Protein AF-A0A9D5ZT87-F1 (afdb_monomer)

Secondary structure (DSSP, 8-state):
-HHHHHHHHHHHHHHHHHHHHHHHHHHTTTSTT---EEEEEEE-PPP--TT-S------EEEEEEEE--PPPPP---S-TTB----SS--EEEEETTEEEEES--BEEE-TTSBEEETTSPEEEEEEE-TTSPEEEEEEE-B---PPPPP-------------TTPPPPSSSS--TT-GGG-SEEEEEEEE-SS--EEEEEEEE-PPTT-SS--------SSTTT--

Structure (mmCIF, N/CA/C/O backbone):
data_AF-A0A9D5ZT87-F1
#
_entry.id   AF-A0A9D5ZT87-F1
#
loop_
_atom_site.group_PDB
_atom_site.id
_atom_site.type_symbol
_atom_site.label_atom_id
_atom_site.label_alt_id
_atom_site.label_comp_id
_atom_site.label_asym_id
_atom_site.label_entity_id
_atom_site.label_seq_id
_atom_site.pdbx_PDB_ins_code
_atom_site.Cartn_x
_atom_site.Cartn_y
_atom_site.Cartn_z
_atom_site.occupancy
_atom_site.B_iso_or_equiv
_atom_site.auth_seq_id
_atom_site.auth_comp_id
_atom_site.auth_asym_id
_atom_site.auth_atom_id
_atom_site.pdbx_PDB_model_num
ATOM 1 N N . MET A 1 1 ? -38.874 4.958 46.757 1.00 59.06 1 MET A N 1
ATOM 2 C CA . MET A 1 1 ? -37.567 4.311 47.021 1.00 59.06 1 MET A CA 1
ATOM 3 C C . MET A 1 1 ? -37.147 3.312 45.940 1.00 59.06 1 MET A C 1
ATOM 5 O O . MET A 1 1 ? -35.991 3.354 45.551 1.00 59.06 1 MET A O 1
ATOM 9 N N . PHE A 1 2 ? -38.027 2.458 45.399 1.00 64.19 2 PHE A N 1
ATOM 10 C CA . PHE A 1 2 ? -37.618 1.506 44.347 1.00 64.19 2 PHE A CA 1
ATOM 11 C C . PHE A 1 2 ? -37.173 2.183 43.032 1.00 64.19 2 PHE A C 1
ATOM 13 O O . PHE A 1 2 ? -36.102 1.863 42.529 1.00 64.19 2 PHE A O 1
ATOM 20 N N . ASN A 1 3 ? -37.897 3.195 42.530 1.00 68.81 3 ASN A N 1
ATOM 21 C CA . ASN A 1 3 ? -37.513 3.904 41.293 1.00 68.81 3 ASN A CA 1
ATOM 22 C C . ASN A 1 3 ? -36.154 4.624 41.373 1.00 68.81 3 ASN A C 1
ATOM 24 O O . ASN A 1 3 ? -35.424 4.644 40.391 1.00 68.81 3 ASN A O 1
ATOM 28 N N . THR A 1 4 ? -35.780 5.181 42.528 1.00 79.25 4 THR A N 1
ATOM 29 C CA . THR A 1 4 ? -34.499 5.893 42.694 1.00 79.25 4 THR A CA 1
ATOM 30 C C . THR A 1 4 ? -33.302 4.945 42.653 1.00 79.25 4 THR A C 1
ATOM 32 O O . THR A 1 4 ? -32.248 5.311 42.138 1.00 79.25 4 THR A O 1
ATOM 35 N N . LEU A 1 5 ? -33.470 3.710 43.141 1.00 82.44 5 LEU A N 1
ATOM 36 C CA . LEU A 1 5 ? -32.436 2.679 43.065 1.00 82.44 5 LEU A CA 1
ATOM 37 C C . LEU A 1 5 ? -32.226 2.207 41.616 1.00 82.44 5 LEU A C 1
ATOM 39 O O . LEU A 1 5 ? -31.085 2.090 41.181 1.00 82.44 5 LEU A O 1
ATOM 43 N N . PHE A 1 6 ? -33.305 2.014 40.846 1.00 81.94 6 PHE A N 1
ATOM 44 C CA . PHE A 1 6 ? -33.217 1.670 39.419 1.00 81.94 6 PHE A CA 1
ATOM 45 C C . PHE A 1 6 ? -32.535 2.767 38.595 1.00 81.94 6 PHE A C 1
ATOM 47 O O . PHE A 1 6 ? -31.634 2.470 37.810 1.00 81.94 6 PHE A O 1
ATOM 54 N N . THR A 1 7 ? -32.893 4.033 38.825 1.00 83.62 7 THR A N 1
ATOM 55 C CA . THR A 1 7 ? -32.224 5.180 38.197 1.00 83.62 7 THR A CA 1
ATOM 56 C C . THR A 1 7 ? -30.727 5.196 38.534 1.00 83.62 7 THR A C 1
ATOM 58 O O . THR A 1 7 ? -29.904 5.313 37.627 1.00 83.62 7 THR A O 1
ATOM 61 N N . GLY A 1 8 ? -30.347 4.980 39.800 1.00 85.31 8 GLY A N 1
ATOM 62 C CA . GLY A 1 8 ? -28.941 4.911 40.220 1.00 85.31 8 GLY A CA 1
ATOM 63 C C . GLY A 1 8 ? -28.155 3.751 39.591 1.00 85.31 8 GLY A C 1
ATOM 64 O O . GLY A 1 8 ? -27.052 3.958 39.087 1.00 85.31 8 GLY A O 1
ATOM 65 N N . ILE A 1 9 ? -28.735 2.545 39.552 1.00 88.94 9 ILE A N 1
ATOM 66 C CA . ILE A 1 9 ? -28.119 1.363 38.921 1.00 88.94 9 ILE A CA 1
ATOM 67 C C . ILE A 1 9 ? -27.943 1.582 37.412 1.00 88.94 9 ILE A C 1
ATOM 69 O O . ILE A 1 9 ? -26.891 1.252 36.864 1.00 88.94 9 ILE A O 1
ATOM 73 N N . SER A 1 10 ? -28.941 2.171 36.743 1.00 88.94 10 SER A N 1
ATOM 74 C CA . SER A 1 10 ? -28.859 2.482 35.310 1.00 88.94 10 SER A CA 1
ATOM 75 C C . SER A 1 10 ? -27.722 3.467 35.002 1.00 88.94 10 SER A C 1
ATOM 77 O O . SER A 1 10 ? -26.933 3.225 34.089 1.00 88.94 10 SER A O 1
ATOM 79 N N . GLY A 1 11 ? -27.555 4.503 35.834 1.00 89.75 11 GLY A N 1
ATOM 80 C CA . GLY A 1 11 ? -26.455 5.461 35.733 1.00 89.75 11 GLY A CA 1
ATOM 81 C C . GLY A 1 11 ? -25.089 4.813 35.928 1.00 89.75 11 GLY A C 1
ATOM 82 O O . GLY A 1 11 ? -24.196 5.015 35.109 1.00 89.75 11 GLY A O 1
ATOM 83 N N . MET A 1 12 ? -24.940 3.972 36.955 1.00 91.75 12 MET A N 1
ATOM 84 C CA . MET A 1 12 ? -23.686 3.261 37.216 1.00 91.75 12 MET A CA 1
ATOM 85 C C . MET A 1 12 ? -23.309 2.312 36.070 1.00 91.75 12 MET A C 1
ATOM 87 O O . MET A 1 12 ? -22.153 2.280 35.656 1.00 91.75 12 MET A O 1
ATOM 91 N N . ASN A 1 13 ? -24.275 1.571 35.517 1.00 90.94 13 ASN A N 1
ATOM 92 C CA . ASN A 1 13 ? -24.030 0.663 34.394 1.00 90.94 13 ASN A CA 1
ATOM 93 C C . ASN A 1 13 ? -23.647 1.433 33.117 1.00 90.94 13 ASN A C 1
ATOM 95 O O . ASN A 1 13 ? -22.667 1.090 32.452 1.00 90.94 13 ASN A O 1
ATOM 99 N N . ALA A 1 14 ? -24.371 2.514 32.808 1.00 91.50 14 ALA A N 1
ATOM 100 C CA . ALA A 1 14 ? -24.074 3.372 31.666 1.00 91.50 14 ALA A CA 1
ATOM 101 C C . ALA A 1 14 ? -22.683 4.016 31.786 1.00 91.50 14 ALA A C 1
ATOM 103 O O . ALA A 1 14 ? -21.892 3.946 30.844 1.00 91.50 14 ALA A O 1
ATOM 104 N N . MET A 1 15 ? -22.345 4.571 32.954 1.00 91.12 15 MET A N 1
ATOM 105 C CA . MET A 1 15 ? -21.014 5.125 33.220 1.00 91.12 15 MET A CA 1
ATOM 106 C C . MET A 1 15 ? -19.923 4.058 33.138 1.00 91.12 15 MET A C 1
ATOM 108 O O . MET A 1 15 ? -18.878 4.324 32.554 1.00 91.12 15 MET A O 1
ATOM 112 N N . GLY A 1 16 ? -20.169 2.845 33.643 1.00 93.75 16 GLY A N 1
ATOM 113 C CA . GLY A 1 16 ? -19.238 1.721 33.525 1.00 93.75 16 GLY A CA 1
ATOM 114 C C . GLY A 1 16 ? -18.895 1.406 32.068 1.00 93.75 16 GLY A C 1
ATOM 115 O O . GLY A 1 16 ? -17.721 1.356 31.712 1.00 93.75 16 GLY A O 1
ATOM 116 N N . LYS A 1 17 ? -19.908 1.306 31.196 1.00 92.81 17 LYS A N 1
ATOM 117 C CA . LYS A 1 17 ? -19.701 1.132 29.745 1.00 92.81 17 LYS A CA 1
ATOM 118 C C . LYS A 1 17 ? -18.964 2.316 29.115 1.00 92.81 17 LYS A C 1
ATOM 120 O O . LYS A 1 17 ? -18.086 2.114 28.279 1.00 92.81 17 LYS A O 1
ATOM 125 N N . GLY A 1 18 ? -19.297 3.542 29.523 1.00 93.56 18 GLY A N 1
ATOM 126 C CA . GLY A 1 18 ? -18.596 4.754 29.097 1.00 93.56 18 GLY A CA 1
ATOM 127 C C . GLY A 1 18 ? -17.104 4.709 29.426 1.00 93.56 18 GLY A C 1
ATOM 128 O O . GLY A 1 18 ? -16.271 4.951 28.554 1.00 93.56 18 GLY A O 1
ATOM 129 N N . LEU A 1 19 ? -16.767 4.332 30.660 1.00 95.19 19 LEU A N 1
ATOM 130 C CA . LEU A 1 19 ? -15.389 4.176 31.117 1.00 95.19 19 LEU A CA 1
ATOM 131 C C . LEU A 1 19 ? -14.659 3.054 30.377 1.00 95.19 19 LEU A C 1
ATOM 133 O O . LEU A 1 19 ? -13.500 3.246 30.027 1.00 95.19 19 LEU A O 1
ATOM 137 N N . SER A 1 20 ? -15.319 1.931 30.077 1.00 95.44 20 SER A N 1
ATOM 138 C CA . SER A 1 20 ? -14.721 0.868 29.256 1.00 95.44 20 SER A CA 1
ATOM 139 C C . SER A 1 20 ? -14.328 1.377 27.870 1.00 95.44 20 SER A C 1
ATOM 141 O O . SER A 1 20 ? -13.205 1.150 27.440 1.00 95.44 20 SER A O 1
ATOM 143 N N . VAL A 1 21 ? -15.197 2.144 27.202 1.00 94.75 21 VAL A N 1
ATOM 144 C CA . VAL A 1 21 ? -14.8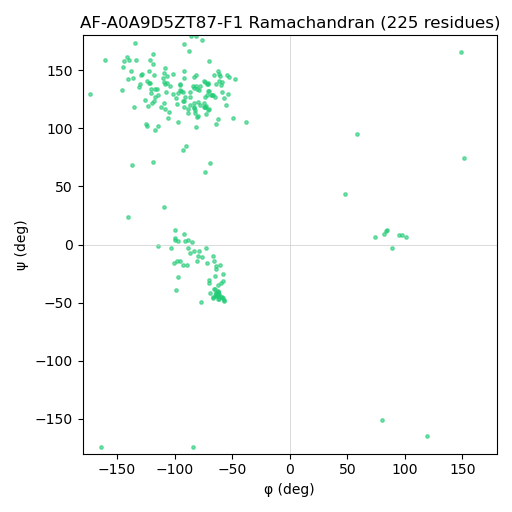87 2.709 25.876 1.00 94.75 21 VAL A CA 1
ATOM 145 C C . VAL A 1 21 ? -13.747 3.728 25.936 1.00 94.75 21 VAL A C 1
ATOM 147 O O . VAL A 1 21 ? -12.895 3.760 25.047 1.00 94.75 21 VAL A O 1
ATOM 150 N N . VAL A 1 22 ? -13.695 4.554 26.983 1.00 94.75 22 VAL A N 1
ATOM 151 C CA . VAL A 1 22 ? -12.563 5.468 27.207 1.00 94.75 22 VAL A CA 1
ATOM 152 C C . VAL A 1 22 ? -11.275 4.681 27.461 1.00 94.75 22 VAL A C 1
ATOM 154 O O . VAL A 1 22 ? -10.248 5.005 26.868 1.00 94.75 22 VAL A O 1
ATOM 157 N N . GLY A 1 23 ? -11.334 3.626 28.275 1.00 96.69 23 GLY A N 1
ATOM 158 C CA . GLY A 1 23 ? -10.214 2.723 28.535 1.00 96.69 23 GLY A CA 1
ATOM 159 C C . GLY A 1 23 ? -9.687 2.071 27.258 1.00 96.69 23 GLY A C 1
ATOM 160 O O . GLY A 1 23 ? -8.485 2.114 27.009 1.00 96.69 23 GLY A O 1
ATOM 161 N N . ASP A 1 24 ? -10.578 1.570 26.401 1.00 96.56 24 ASP A N 1
ATOM 162 C CA . ASP A 1 24 ? -10.217 0.991 25.105 1.00 96.56 24 ASP A CA 1
ATOM 163 C C . ASP A 1 24 ? -9.556 2.022 24.181 1.00 96.56 24 ASP A C 1
ATOM 165 O O . ASP A 1 24 ? -8.571 1.713 23.508 1.00 96.56 24 ASP A O 1
ATOM 169 N N . ASN A 1 25 ? -10.056 3.261 24.153 1.00 95.31 25 ASN A N 1
ATOM 170 C CA . ASN A 1 25 ? -9.448 4.329 23.361 1.00 95.31 25 ASN A CA 1
ATOM 171 C C . ASN A 1 25 ? -8.036 4.678 23.853 1.00 95.31 25 ASN A C 1
ATOM 173 O O . ASN A 1 25 ? -7.142 4.867 23.032 1.00 95.31 25 ASN A O 1
ATOM 177 N N . ILE A 1 26 ? -7.832 4.749 25.173 1.00 95.19 26 ILE A N 1
ATOM 178 C CA . ILE A 1 26 ? -6.520 5.025 25.774 1.00 95.19 26 ILE A CA 1
ATOM 179 C C . ILE A 1 26 ? -5.560 3.867 25.489 1.00 95.19 26 ILE A C 1
ATOM 181 O O . ILE A 1 26 ? -4.442 4.095 25.038 1.00 95.19 26 ILE A O 1
ATOM 185 N N . ALA A 1 27 ? -6.002 2.623 25.676 1.00 96.94 27 ALA A N 1
ATOM 186 C CA . ALA A 1 27 ? -5.176 1.444 25.423 1.00 96.94 27 ALA A CA 1
ATOM 187 C C . ALA A 1 27 ? -4.708 1.359 23.960 1.00 96.94 27 ALA A C 1
ATOM 189 O O . ALA A 1 27 ? -3.596 0.913 23.686 1.00 96.94 27 ALA A O 1
ATOM 190 N N . ASN A 1 28 ? -5.534 1.824 23.017 1.00 93.88 28 ASN A N 1
ATOM 191 C CA . ASN A 1 28 ? -5.236 1.787 21.587 1.00 93.88 28 ASN A CA 1
ATOM 192 C C . ASN A 1 28 ? -4.718 3.121 21.023 1.00 93.88 28 ASN A C 1
ATOM 194 O O . ASN A 1 28 ? -4.617 3.253 19.803 1.00 93.88 28 ASN A O 1
ATOM 198 N N . MET A 1 29 ? -4.343 4.090 21.868 1.00 92.12 29 MET A N 1
ATOM 199 C CA . MET A 1 29 ? -3.908 5.424 21.421 1.00 92.12 29 MET A CA 1
ATOM 200 C C . MET A 1 29 ? -2.706 5.396 20.462 1.00 92.12 29 MET A C 1
ATOM 202 O O . MET A 1 29 ? -2.617 6.231 19.570 1.00 92.12 29 MET A O 1
ATOM 206 N N . ASN A 1 30 ? -1.822 4.404 20.613 1.00 90.62 30 ASN A N 1
ATOM 207 C CA . ASN A 1 30 ? -0.627 4.222 19.781 1.00 90.62 30 ASN A CA 1
ATOM 208 C C . ASN A 1 30 ? -0.809 3.158 18.684 1.00 90.62 30 ASN A C 1
ATOM 210 O O . ASN A 1 30 ? 0.149 2.797 18.003 1.00 90.62 30 ASN A O 1
ATOM 214 N N . THR A 1 31 ? -2.016 2.608 18.518 1.00 91.50 31 THR A N 1
ATOM 215 C CA . THR A 1 31 ? -2.276 1.606 17.479 1.00 91.50 31 THR A CA 1
ATOM 216 C C . THR A 1 31 ? -2.544 2.298 16.146 1.00 91.50 31 THR A C 1
ATOM 218 O O . THR A 1 31 ? -3.520 3.033 15.992 1.00 91.50 31 THR A O 1
ATOM 221 N N . VAL A 1 32 ? -1.691 2.035 15.154 1.00 91.94 32 VAL A N 1
ATOM 222 C CA . VAL A 1 32 ? -1.801 2.632 13.816 1.00 91.94 32 VAL A CA 1
ATOM 223 C C . VAL A 1 32 ? -3.145 2.281 13.176 1.00 91.94 32 VAL A C 1
ATOM 225 O O . VAL A 1 32 ? -3.563 1.124 13.147 1.00 91.94 32 VAL A O 1
ATOM 228 N N . GLY A 1 33 ? -3.831 3.292 12.641 1.00 91.00 33 GLY A N 1
ATOM 229 C CA . GLY A 1 33 ? -5.124 3.120 11.978 1.00 91.00 33 GLY A CA 1
ATOM 230 C C . GLY A 1 33 ? -6.305 2.867 12.924 1.00 91.00 33 GLY A C 1
ATOM 231 O O . GLY A 1 33 ? -7.407 2.607 12.436 1.00 91.00 33 GLY A O 1
ATOM 232 N N . PHE A 1 34 ? -6.116 2.956 14.247 1.00 94.06 34 PHE A N 1
ATOM 233 C CA . PHE A 1 34 ? -7.215 2.876 15.206 1.00 94.06 34 PHE A CA 1
ATOM 234 C C . PHE A 1 34 ? -8.182 4.056 15.039 1.00 94.06 34 PHE A C 1
ATOM 236 O O . PHE A 1 34 ? -7.781 5.206 14.859 1.00 94.06 34 PHE A O 1
ATOM 243 N N . LYS A 1 35 ? -9.483 3.762 15.110 1.00 94.25 35 LYS A N 1
ATOM 244 C CA . LYS A 1 35 ? -10.556 4.760 15.137 1.00 94.25 35 LYS A CA 1
ATOM 245 C C . LYS A 1 35 ? -11.204 4.735 16.516 1.00 94.25 35 LYS A C 1
ATOM 247 O O . LYS A 1 35 ? -11.732 3.696 16.934 1.00 94.25 35 LYS A O 1
ATOM 252 N N . SER A 1 36 ? -11.129 5.869 17.214 1.00 94.06 36 SER A N 1
ATOM 253 C CA . SER A 1 36 ? -11.681 6.018 18.560 1.00 94.06 36 SER A CA 1
ATOM 254 C C . SER A 1 36 ? -13.191 5.828 18.542 1.00 94.06 36 SER A C 1
ATOM 256 O O . SER A 1 36 ? -13.853 6.102 17.543 1.00 94.06 36 SER A O 1
ATOM 258 N N . SER A 1 37 ? -13.745 5.316 19.634 1.00 95.38 37 SER A N 1
ATOM 259 C CA . SER A 1 37 ? -15.194 5.138 19.770 1.00 95.38 37 SER A CA 1
ATOM 260 C C . SER A 1 37 ? -15.752 6.171 20.737 1.00 95.38 37 SER A C 1
ATOM 262 O O . SER A 1 37 ? -15.093 6.528 21.714 1.00 95.38 37 SER A O 1
ATOM 264 N N . LYS A 1 38 ? -16.969 6.644 20.486 1.00 93.31 38 LYS A N 1
ATOM 265 C CA . LYS A 1 38 ? -17.686 7.557 21.373 1.00 93.31 38 LYS A CA 1
ATOM 266 C C . LYS A 1 38 ? -19.006 6.926 21.791 1.00 93.31 38 LYS A C 1
ATOM 268 O O . LYS A 1 38 ? -19.683 6.300 20.981 1.00 93.31 38 LYS A O 1
ATOM 273 N N . VAL A 1 39 ? -19.345 7.087 23.066 1.00 93.75 39 VAL A N 1
ATOM 274 C CA . VAL A 1 39 ? -20.600 6.593 23.638 1.00 93.75 39 VAL A CA 1
ATOM 275 C C . VAL A 1 39 ? -21.633 7.707 23.598 1.00 93.75 39 VAL A C 1
ATOM 277 O O . VAL A 1 39 ? -21.344 8.836 23.997 1.00 93.75 39 VAL A O 1
ATOM 280 N N . SER A 1 40 ? -22.827 7.383 23.117 1.00 92.31 40 SER A N 1
ATOM 281 C CA . SER A 1 40 ? -24.007 8.231 23.229 1.00 92.31 40 SER A CA 1
ATOM 282 C C . SER A 1 40 ? -24.920 7.681 24.316 1.00 92.31 40 SER A C 1
ATOM 284 O O . SER A 1 40 ? -25.147 6.472 24.397 1.00 92.31 40 SER A O 1
ATOM 286 N N . PHE A 1 41 ? -25.447 8.567 25.151 1.00 90.69 41 PHE A N 1
ATOM 287 C CA . PHE A 1 41 ? -26.384 8.223 26.212 1.00 90.69 41 PHE A CA 1
ATOM 288 C C . PHE A 1 41 ? -27.760 8.775 25.862 1.00 90.69 41 PHE A C 1
ATOM 290 O O . PHE A 1 41 ? -2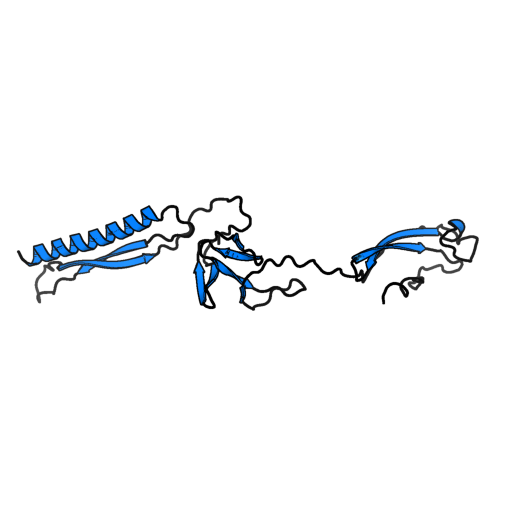7.871 9.870 25.315 1.00 90.69 41 PHE A O 1
ATOM 297 N N . THR A 1 42 ? -28.803 8.025 26.192 1.00 89.00 42 THR A N 1
ATOM 298 C CA . THR A 1 42 ? -30.191 8.470 26.061 1.00 89.00 42 THR A CA 1
ATOM 299 C C . THR A 1 42 ? -30.914 8.254 27.381 1.00 89.00 42 THR A C 1
ATOM 301 O O . THR A 1 42 ? -30.584 7.331 28.138 1.00 89.00 42 THR A O 1
ATOM 304 N N . ASP A 1 43 ? -31.860 9.135 27.687 1.00 87.38 43 ASP A N 1
ATOM 305 C CA . ASP A 1 43 ? -32.727 8.937 28.836 1.00 87.38 43 ASP A CA 1
ATOM 306 C C . ASP A 1 43 ? -33.693 7.771 28.589 1.00 87.38 43 ASP A C 1
ATOM 308 O O . ASP A 1 43 ? -33.947 7.330 27.467 1.00 87.38 43 ASP A O 1
ATOM 312 N N . ILE A 1 44 ? -34.197 7.214 29.681 1.00 79.75 44 ILE A N 1
ATOM 313 C CA . ILE A 1 44 ? -35.330 6.305 29.627 1.00 79.75 44 ILE A CA 1
ATOM 314 C C . ILE A 1 44 ? -36.555 7.158 29.945 1.00 79.75 44 ILE A C 1
ATOM 316 O O . ILE A 1 44 ? -36.766 7.536 31.106 1.00 79.75 44 ILE A O 1
ATOM 320 N N . LEU A 1 45 ? -37.348 7.474 28.917 1.00 68.31 45 LEU A N 1
ATOM 321 C CA . LEU A 1 45 ? -38.576 8.251 29.071 1.00 68.31 45 LEU A CA 1
ATOM 322 C C . LEU A 1 45 ? -39.494 7.615 30.126 1.00 68.31 45 LEU A C 1
ATOM 324 O O . LEU A 1 45 ? -39.780 6.413 30.121 1.00 68.31 45 LEU A O 1
ATOM 328 N N . GLY A 1 46 ? -39.950 8.446 31.063 1.00 60.41 46 GLY A N 1
ATOM 329 C CA . GLY A 1 46 ? -40.942 8.062 32.060 1.00 60.41 46 GLY A CA 1
ATOM 330 C C . GLY A 1 46 ? -42.328 7.941 31.430 1.00 60.41 46 GLY A C 1
ATOM 331 O O . GLY A 1 46 ? -42.709 8.771 30.607 1.00 60.41 46 GLY A O 1
ATOM 332 N N . SER A 1 47 ? -43.105 6.924 31.821 1.00 53.09 47 SER A N 1
ATOM 333 C CA . SER A 1 47 ? -44.512 6.809 31.419 1.00 53.09 47 SER A CA 1
ATOM 334 C C . SER A 1 47 ? -45.261 8.084 31.802 1.00 53.09 47 SER A C 1
ATOM 336 O O . SER A 1 47 ? -45.317 8.424 32.986 1.00 53.09 47 SER A O 1
ATOM 338 N N . THR A 1 48 ? -45.838 8.770 30.820 1.00 52.12 48 THR A N 1
ATOM 339 C CA . THR A 1 48 ? -46.702 9.927 31.042 1.00 52.12 48 THR A CA 1
ATOM 340 C C . THR A 1 48 ? -47.917 9.457 31.835 1.00 52.12 48 THR A C 1
ATOM 342 O O . THR A 1 48 ? -48.757 8.725 31.313 1.00 52.12 48 THR A O 1
ATOM 345 N N . ILE A 1 49 ? -48.006 9.829 33.113 1.00 51.91 49 ILE A N 1
ATOM 346 C CA . ILE A 1 49 ? -49.273 9.720 33.833 1.00 51.91 49 ILE A CA 1
ATOM 347 C C . ILE A 1 49 ? -50.165 10.803 33.231 1.00 51.91 49 ILE A C 1
ATOM 349 O O . ILE A 1 49 ? -49.835 11.986 33.263 1.00 51.91 49 ILE A O 1
ATOM 353 N N . GLN A 1 50 ? -51.237 10.353 32.594 1.00 46.38 50 GLN A N 1
ATOM 354 C CA . GLN A 1 50 ? -52.274 11.141 31.942 1.00 46.38 50 GLN A CA 1
ATOM 355 C C . GLN A 1 50 ? -52.597 12.420 32.749 1.00 46.38 50 GLN A C 1
ATOM 357 O O . GLN A 1 50 ? -53.225 12.348 33.800 1.00 46.38 50 GLN A O 1
ATOM 362 N N . GLY A 1 51 ? -52.141 13.584 32.264 1.00 52.69 51 GLY A N 1
ATOM 363 C CA . GLY A 1 51 ? -52.577 14.907 32.737 1.00 52.69 51 GLY A CA 1
ATOM 364 C C . GLY A 1 51 ? -51.757 15.628 33.822 1.00 52.69 51 GLY A C 1
ATOM 365 O O . GLY A 1 51 ? -52.229 16.659 34.288 1.00 52.69 51 GLY A O 1
ATOM 366 N N . GLY A 1 52 ? -50.568 15.162 34.227 1.00 50.41 52 GLY A N 1
ATOM 367 C CA . GLY A 1 52 ? -49.738 15.856 35.233 1.00 50.41 52 GLY A CA 1
ATOM 368 C C . GLY A 1 52 ? -48.412 16.401 34.690 1.00 50.41 52 GLY A C 1
ATOM 369 O O . GLY A 1 52 ? -47.633 15.648 34.104 1.00 50.41 52 GLY A O 1
ATOM 370 N N . GLU A 1 53 ? -48.119 17.685 34.920 1.00 56.28 53 GLU A N 1
ATOM 371 C CA . GLU A 1 53 ? -46.778 18.260 34.732 1.00 56.28 53 GLU A CA 1
ATOM 372 C C . GLU A 1 53 ? -45.796 17.604 35.717 1.00 56.28 53 GLU A C 1
ATOM 374 O O . GLU A 1 53 ? -45.820 17.866 36.918 1.00 56.28 53 GLU A O 1
ATOM 379 N N . GLY A 1 54 ? -44.956 16.696 35.214 1.00 55.19 54 GLY A N 1
ATOM 380 C CA . GLY A 1 54 ? -43.949 16.004 36.020 1.00 55.19 54 GLY A CA 1
ATOM 381 C C . GLY A 1 54 ? -43.605 14.617 35.487 1.00 55.19 54 GLY A C 1
ATOM 382 O O . GLY A 1 54 ? -43.995 13.605 36.068 1.00 55.19 54 GLY A O 1
ATOM 383 N N . GLN A 1 55 ? -42.847 14.544 34.388 1.00 59.44 55 GLN A N 1
ATOM 384 C CA . GLN A 1 55 ? -42.228 13.283 33.974 1.00 59.44 55 GLN A CA 1
ATOM 385 C C . GLN A 1 55 ? -41.064 12.950 34.918 1.00 59.44 55 GLN A C 1
ATOM 387 O O . GLN A 1 55 ? -40.033 13.620 34.922 1.00 59.44 55 GLN A O 1
ATOM 392 N N . ILE A 1 56 ? -41.209 11.885 35.708 1.00 61.00 56 ILE A N 1
ATOM 393 C CA . ILE A 1 56 ? -40.092 11.306 36.462 1.00 61.00 56 ILE A CA 1
ATOM 394 C C . ILE A 1 56 ? -39.287 10.428 35.494 1.00 61.00 56 ILE A C 1
ATOM 396 O O . ILE A 1 56 ? -39.765 9.374 35.068 1.00 61.00 56 ILE A O 1
ATOM 400 N N . GLY A 1 57 ? -38.073 10.864 35.142 1.00 67.25 57 GLY A N 1
ATOM 401 C CA . GLY A 1 57 ? -37.148 10.099 34.300 1.00 67.25 57 GLY A CA 1
ATOM 402 C C . GLY A 1 57 ? -36.793 8.743 34.920 1.00 67.25 57 GLY A C 1
ATOM 403 O O . GLY A 1 57 ? -36.550 8.640 36.125 1.00 67.25 57 GLY A O 1
ATOM 404 N N . ARG A 1 58 ? -36.770 7.683 34.101 1.00 75.75 58 ARG A N 1
ATOM 405 C CA . ARG A 1 58 ? -36.564 6.291 34.553 1.00 75.75 58 ARG A CA 1
ATOM 406 C C . ARG A 1 58 ? -35.101 5.840 34.551 1.00 75.75 58 ARG A C 1
ATOM 408 O O . ARG A 1 58 ? -34.833 4.659 34.761 1.00 75.75 58 ARG A O 1
ATOM 415 N N . GLY A 1 59 ? -34.166 6.763 34.341 1.00 82.38 59 GLY A N 1
ATOM 416 C CA . GLY A 1 59 ? -32.740 6.466 34.272 1.00 82.38 59 GLY A CA 1
ATOM 417 C C . GLY A 1 59 ? -32.118 6.827 32.935 1.00 82.38 59 GLY A C 1
ATOM 418 O O . GLY A 1 59 ? -32.695 7.575 32.148 1.00 82.38 59 GLY A O 1
ATOM 419 N N . VAL A 1 60 ? -30.922 6.295 32.708 1.00 88.38 60 VAL A N 1
ATOM 420 C CA . VAL A 1 60 ? -30.117 6.509 31.503 1.00 88.38 60 VAL A CA 1
ATOM 421 C C . VAL A 1 60 ? -29.668 5.163 30.952 1.00 88.38 60 VAL A C 1
ATOM 423 O O . VAL A 1 60 ? -29.396 4.227 31.703 1.00 88.38 60 VAL A O 1
ATOM 426 N N . GLN A 1 61 ? -29.566 5.065 29.635 1.00 88.56 61 GLN A N 1
ATOM 427 C CA . GLN A 1 61 ? -29.001 3.909 28.955 1.00 88.56 61 GLN A CA 1
ATOM 428 C C . GLN A 1 61 ? -28.018 4.348 27.871 1.00 88.56 61 GLN A C 1
ATOM 430 O O . GLN A 1 61 ? -28.046 5.483 27.393 1.00 88.56 61 GLN A O 1
ATOM 435 N N . VAL A 1 62 ? -27.127 3.438 27.481 1.00 89.75 62 VAL A N 1
ATOM 436 C CA . VAL A 1 62 ? -26.267 3.643 26.311 1.00 89.75 62 VAL A CA 1
ATOM 437 C C . VAL A 1 62 ? -27.135 3.507 25.067 1.00 89.75 62 VAL A C 1
ATOM 439 O O . VAL A 1 62 ? -27.722 2.450 24.851 1.00 89.75 62 VAL A O 1
ATOM 442 N N . ALA A 1 63 ? -27.215 4.577 24.283 1.00 90.00 63 ALA A N 1
ATOM 443 C CA . ALA A 1 63 ? -27.951 4.606 23.029 1.00 90.00 63 ALA A CA 1
ATOM 444 C C . ALA A 1 63 ? -27.165 3.899 21.923 1.00 90.00 63 ALA A C 1
ATOM 446 O O . ALA A 1 63 ? -27.700 3.037 21.237 1.00 90.00 63 ALA A O 1
ATOM 447 N N . ASP A 1 64 ? -25.888 4.262 21.777 1.00 92.00 64 ASP A N 1
ATOM 448 C CA . ASP A 1 64 ? -25.009 3.710 20.751 1.00 92.00 64 ASP A CA 1
ATOM 449 C C . ASP A 1 64 ? -23.529 3.925 21.109 1.00 92.00 64 ASP A C 1
ATOM 451 O O . ASP A 1 64 ? -23.181 4.812 21.898 1.00 92.00 64 ASP A O 1
ATOM 455 N N . ILE A 1 65 ? -22.657 3.118 20.508 1.00 92.44 65 ILE A N 1
ATOM 456 C CA . ILE A 1 65 ? -21.204 3.273 20.537 1.00 92.44 65 ILE A CA 1
ATOM 457 C C . ILE A 1 65 ? -20.727 3.337 19.089 1.00 92.44 65 ILE A C 1
ATOM 459 O O . ILE A 1 65 ? -20.588 2.314 18.421 1.00 92.44 65 ILE A O 1
ATOM 463 N N . TYR A 1 66 ? -20.424 4.540 18.613 1.00 93.56 66 TYR A N 1
ATOM 464 C CA . TYR A 1 66 ? -20.040 4.760 17.222 1.00 93.56 66 TYR A CA 1
ATOM 465 C C . TYR A 1 66 ? -18.551 5.077 17.089 1.00 93.56 66 TYR A C 1
ATOM 467 O O . TYR A 1 66 ? -17.912 5.612 18.000 1.00 93.56 66 TYR A O 1
ATOM 475 N N . LYS A 1 67 ? -17.980 4.733 15.932 1.00 93.31 67 LYS A N 1
ATOM 476 C CA . LYS A 1 67 ? -16.581 5.013 15.593 1.00 93.31 67 LYS A CA 1
ATOM 477 C C . LYS A 1 67 ? -16.431 6.430 15.047 1.00 93.31 67 LYS A C 1
ATOM 479 O O . LYS A 1 67 ? -17.208 6.870 14.205 1.00 93.31 67 LYS A O 1
ATOM 484 N N . ASN A 1 68 ? -15.403 7.133 15.502 1.00 92.44 68 ASN A N 1
ATOM 485 C CA . ASN A 1 68 ? -14.984 8.412 14.959 1.00 92.44 68 ASN A CA 1
ATOM 486 C C . ASN A 1 68 ? -13.983 8.178 13.821 1.00 92.44 68 ASN A C 1
ATOM 488 O O . ASN A 1 68 ? -12.865 7.722 14.057 1.00 92.44 68 ASN A O 1
ATOM 492 N N . TYR A 1 69 ? -14.386 8.508 12.593 1.00 92.00 69 TYR A N 1
ATOM 493 C CA . TYR A 1 69 ? -13.565 8.336 11.393 1.00 92.00 69 TYR A CA 1
ATOM 494 C C . TYR A 1 69 ? -12.659 9.524 11.068 1.00 92.00 69 TYR A C 1
ATOM 496 O O . TYR A 1 69 ? -11.930 9.438 10.079 1.00 92.00 69 TYR A O 1
ATOM 504 N N . ALA A 1 70 ? -12.619 10.562 11.913 1.00 92.50 70 ALA A N 1
ATOM 505 C CA . ALA A 1 70 ? -11.750 11.720 11.728 1.00 92.50 70 ALA A CA 1
ATOM 506 C C . ALA A 1 70 ? -10.302 11.320 11.390 1.00 92.50 70 ALA A C 1
ATOM 508 O O . ALA A 1 70 ? -9.771 10.308 11.874 1.00 92.50 70 ALA A O 1
ATOM 509 N N . GLN A 1 71 ? -9.684 12.098 10.504 1.00 92.75 71 GLN A N 1
ATOM 510 C CA . GLN A 1 71 ? -8.310 11.885 10.074 1.00 92.75 71 GLN A CA 1
ATOM 511 C C . GLN A 1 71 ? -7.355 12.226 11.225 1.00 92.75 71 GLN A C 1
ATOM 513 O O . GLN A 1 71 ? -7.505 13.254 11.881 1.00 92.75 71 GLN A O 1
ATOM 518 N N . GLY A 1 72 ? -6.407 11.327 11.491 1.00 91.06 72 GLY A N 1
ATOM 519 C CA . GLY A 1 72 ? -5.326 11.564 12.447 1.00 91.06 72 GLY A CA 1
ATOM 520 C C . GLY A 1 72 ? -4.097 12.146 11.756 1.00 91.06 72 GLY A C 1
ATOM 521 O O . GLY A 1 72 ? -4.037 12.193 10.525 1.00 91.06 72 GLY A O 1
ATOM 522 N N . THR A 1 73 ? -3.111 12.546 12.553 1.00 91.56 73 THR A N 1
ATOM 523 C CA . THR A 1 73 ? -1.803 12.994 12.064 1.00 91.56 73 THR A CA 1
ATOM 524 C C . THR A 1 73 ? -1.044 11.842 11.404 1.00 91.56 73 THR A C 1
ATOM 526 O O . THR A 1 73 ? -1.165 10.687 11.819 1.00 91.56 73 THR A O 1
ATOM 529 N N . PHE A 1 74 ? -0.267 12.163 10.372 1.00 92.50 74 PHE A N 1
ATOM 530 C CA . PHE A 1 74 ? 0.655 11.230 9.736 1.00 92.50 74 PHE A CA 1
ATOM 531 C C . PHE A 1 74 ? 2.051 11.388 10.330 1.00 92.50 74 PHE A C 1
ATOM 533 O O . PHE A 1 74 ? 2.521 12.507 10.512 1.00 92.50 74 PHE A O 1
ATOM 540 N N . GLU A 1 75 ? 2.713 10.263 10.572 1.00 91.88 75 GLU A N 1
ATOM 541 C CA . GLU A 1 75 ? 4.108 10.205 10.998 1.00 91.88 75 GLU A CA 1
ATOM 542 C C . GLU A 1 75 ? 4.921 9.528 9.897 1.00 91.88 75 GLU A C 1
ATOM 544 O O . GLU A 1 75 ? 4.509 8.498 9.353 1.00 91.88 75 GLU A O 1
ATOM 549 N N . SER A 1 76 ? 6.069 10.106 9.557 1.00 92.12 76 SER A N 1
ATOM 550 C CA . SER A 1 76 ? 6.974 9.522 8.568 1.00 92.12 76 SER A CA 1
ATOM 551 C C . SER A 1 76 ? 7.646 8.272 9.130 1.00 92.12 76 SER A C 1
ATOM 553 O O . SER A 1 76 ? 8.107 8.270 10.272 1.00 92.12 76 SER A O 1
ATOM 555 N N . SER A 1 77 ? 7.769 7.227 8.313 1.00 92.81 77 SER A N 1
ATOM 556 C CA . SER A 1 77 ? 8.541 6.031 8.655 1.00 92.81 77 SER A CA 1
ATOM 557 C C . SER A 1 77 ? 9.692 5.811 7.670 1.00 92.81 77 SER A C 1
ATOM 559 O O . SER A 1 77 ? 9.747 6.411 6.597 1.00 92.81 77 SER A O 1
ATOM 561 N N . SER A 1 78 ? 10.650 4.968 8.056 1.00 93.12 78 SER A N 1
ATOM 562 C CA . SER A 1 78 ? 11.785 4.577 7.214 1.00 93.12 78 SER A CA 1
ATOM 563 C C . SER A 1 78 ? 11.489 3.388 6.293 1.00 93.12 78 SER A C 1
ATOM 565 O O . SER A 1 78 ? 12.331 3.042 5.465 1.00 93.12 78 SER A O 1
ATOM 567 N N . ASN A 1 79 ? 10.328 2.740 6.431 1.00 91.19 79 ASN A N 1
ATOM 568 C CA . ASN A 1 79 ? 9.961 1.575 5.633 1.00 91.19 79 ASN A CA 1
ATOM 569 C C . ASN A 1 79 ? 9.184 2.007 4.385 1.00 91.19 79 ASN A C 1
ATOM 571 O O . ASN A 1 79 ? 8.118 2.607 4.477 1.00 91.19 79 ASN A O 1
ATOM 575 N N . TYR A 1 80 ? 9.676 1.625 3.208 1.00 89.44 80 TYR A N 1
ATOM 576 C CA . TYR A 1 80 ? 9.058 1.964 1.920 1.00 89.44 80 TYR A CA 1
ATOM 577 C C . TYR A 1 80 ? 7.661 1.359 1.715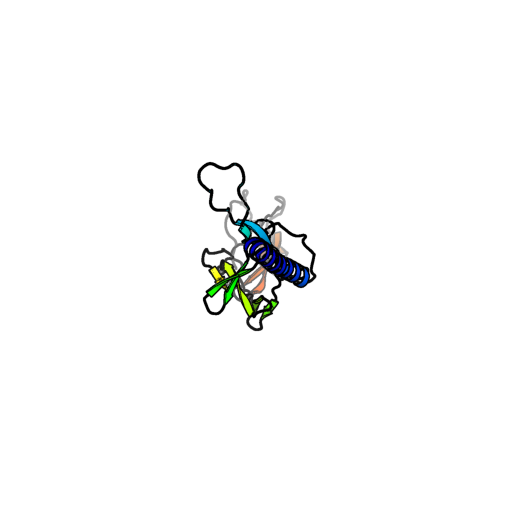 1.00 89.44 80 TYR A C 1
ATOM 579 O O . TYR A 1 80 ? 6.924 1.802 0.838 1.00 89.44 80 TYR A O 1
ATOM 587 N N . LEU A 1 81 ? 7.310 0.325 2.486 1.00 92.81 81 LEU A N 1
ATOM 588 C CA . LEU A 1 81 ? 6.009 -0.346 2.422 1.00 92.81 81 LEU A CA 1
ATOM 589 C C . LEU A 1 81 ? 5.022 0.153 3.483 1.00 92.81 81 LEU A C 1
ATOM 591 O O . LEU A 1 81 ? 3.909 -0.369 3.559 1.00 92.81 81 LEU A O 1
ATOM 595 N N . ASP A 1 82 ? 5.400 1.148 4.286 1.00 94.19 82 ASP A N 1
ATOM 596 C CA . ASP A 1 82 ? 4.456 1.804 5.181 1.00 94.19 82 ASP A CA 1
ATOM 597 C C . ASP A 1 82 ? 3.670 2.854 4.398 1.00 94.19 82 ASP A C 1
ATOM 599 O O . ASP A 1 82 ? 4.211 3.834 3.887 1.00 94.19 82 ASP A O 1
ATOM 603 N N . LEU A 1 83 ? 2.366 2.626 4.295 1.00 92.69 83 LEU A N 1
ATOM 604 C CA . LEU A 1 83 ? 1.457 3.452 3.518 1.00 92.69 83 LEU A CA 1
ATOM 605 C C . LEU A 1 83 ? 0.403 4.075 4.426 1.00 92.69 83 LEU A C 1
ATOM 607 O O . LEU A 1 83 ? -0.098 3.459 5.368 1.00 92.69 83 LEU A O 1
ATOM 611 N N . ALA A 1 84 ? -0.012 5.287 4.089 1.00 94.44 84 ALA A N 1
ATOM 612 C CA . ALA A 1 84 ? -1.146 5.937 4.718 1.00 94.44 84 ALA A CA 1
ATOM 613 C C . ALA A 1 84 ? -2.074 6.491 3.637 1.00 94.44 84 ALA A C 1
ATOM 615 O O . ALA A 1 84 ? -1.620 7.070 2.657 1.00 94.44 84 ALA A O 1
ATOM 616 N N . VAL A 1 85 ? -3.382 6.288 3.801 1.00 93.69 85 VAL A N 1
ATOM 617 C CA . VAL A 1 85 ? -4.378 6.956 2.949 1.00 93.69 85 VAL A CA 1
ATOM 618 C C . VAL A 1 85 ? -4.626 8.351 3.520 1.00 93.69 85 VAL A C 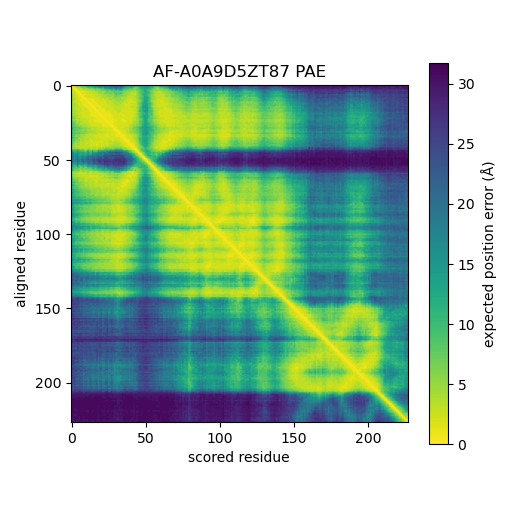1
ATOM 620 O O . VAL A 1 85 ? -4.800 8.488 4.736 1.00 93.69 85 VAL A O 1
ATOM 623 N N . ASP A 1 86 ? -4.657 9.364 2.664 1.00 94.25 86 ASP A N 1
ATOM 624 C CA . ASP A 1 86 ? -5.158 10.693 3.005 1.00 94.25 86 ASP A CA 1
ATOM 625 C C . ASP A 1 86 ? -6.614 10.821 2.548 1.00 94.25 86 ASP A C 1
ATOM 627 O O . ASP A 1 86 ? -6.958 10.436 1.432 1.00 94.25 86 ASP A O 1
ATOM 631 N N . GLY A 1 87 ? -7.481 11.285 3.445 1.00 92.94 87 GLY A N 1
ATOM 632 C CA . GLY A 1 87 ? -8.926 11.331 3.233 1.00 92.94 87 GLY A CA 1
ATOM 633 C C . GLY A 1 87 ? -9.663 10.004 3.461 1.00 92.94 87 GLY A C 1
ATOM 634 O O . GLY A 1 87 ? -9.299 9.169 4.301 1.00 92.94 87 GLY A O 1
ATOM 635 N N . GLU A 1 88 ? -10.775 9.838 2.750 1.00 92.75 88 GLU A N 1
ATOM 636 C CA . GLU A 1 88 ? -11.667 8.689 2.892 1.00 92.75 88 GLU A CA 1
ATOM 637 C C . GLU A 1 88 ? -11.143 7.475 2.120 1.00 92.75 88 GLU A C 1
ATOM 639 O O . GLU A 1 88 ? -10.741 7.573 0.964 1.00 92.75 88 GLU A O 1
ATOM 644 N N . GLY A 1 89 ? -11.159 6.303 2.758 1.00 93.38 89 GLY A N 1
ATOM 645 C CA . GLY A 1 89 ? -10.741 5.058 2.120 1.00 93.38 89 GLY A CA 1
ATOM 646 C C . GLY A 1 89 ? -10.130 4.050 3.085 1.00 93.38 89 GLY A C 1
ATOM 647 O O . GLY A 1 89 ? -9.771 4.370 4.222 1.00 93.38 89 GLY A O 1
ATOM 648 N N . PHE A 1 90 ? -10.012 2.814 2.605 1.00 94.69 90 PHE A N 1
ATOM 649 C CA . PHE A 1 90 ? -9.404 1.693 3.315 1.00 94.69 90 PHE A CA 1
ATOM 650 C C . PHE A 1 90 ? -8.525 0.888 2.365 1.00 94.69 90 PHE A C 1
ATOM 652 O O . PHE A 1 90 ? -8.829 0.758 1.180 1.00 94.69 90 PHE A O 1
ATOM 659 N N . PHE A 1 91 ? -7.474 0.288 2.912 1.00 95.25 91 PHE A N 1
ATOM 660 C CA . PHE A 1 91 ? -6.744 -0.770 2.234 1.00 95.25 91 PHE A CA 1
ATOM 661 C C . PHE A 1 91 ? -7.594 -2.037 2.217 1.00 95.25 91 PHE A C 1
ATOM 663 O O . PHE A 1 91 ? -8.200 -2.397 3.231 1.00 95.25 91 PHE A O 1
ATOM 670 N N . VAL A 1 92 ? -7.605 -2.726 1.081 1.00 94.75 92 VAL A N 1
ATOM 671 C CA . VAL A 1 92 ? -8.225 -4.045 0.950 1.00 94.75 92 VAL A CA 1
ATOM 672 C C . VAL A 1 92 ? -7.154 -5.093 1.209 1.00 94.75 92 VAL A C 1
ATOM 674 O O . VAL A 1 92 ? -6.122 -5.095 0.544 1.00 94.75 92 VAL A O 1
ATOM 677 N N . VAL A 1 93 ? -7.383 -5.978 2.175 1.00 94.81 93 VAL A N 1
ATOM 678 C CA . VAL A 1 93 ? -6.480 -7.092 2.480 1.00 94.81 93 VAL A CA 1
ATOM 679 C C . VAL A 1 93 ? -7.215 -8.424 2.372 1.00 94.81 93 VAL A C 1
ATOM 681 O O . VAL A 1 93 ? -8.370 -8.542 2.779 1.00 94.81 93 VAL A O 1
ATOM 684 N N . GLY A 1 94 ? -6.558 -9.424 1.799 1.00 93.31 94 GLY A N 1
ATOM 685 C CA . GLY A 1 94 ? -7.062 -10.776 1.622 1.00 93.31 94 GLY A CA 1
ATOM 686 C C . GLY A 1 94 ? -6.668 -11.688 2.783 1.00 93.31 94 GLY A C 1
ATOM 687 O O . GLY A 1 94 ? -5.497 -11.762 3.156 1.00 93.31 94 GLY A O 1
ATOM 688 N N . ASP A 1 95 ? -7.640 -12.422 3.320 1.00 92.50 95 ASP A N 1
ATOM 689 C CA . ASP A 1 95 ? -7.431 -13.538 4.246 1.00 92.50 95 ASP A CA 1
ATOM 690 C C . ASP A 1 95 ? -8.110 -14.792 3.691 1.00 92.50 95 ASP A C 1
ATOM 692 O O . ASP A 1 95 ? -9.337 -14.912 3.725 1.00 92.50 95 ASP A O 1
ATOM 696 N N . LYS A 1 96 ? -7.322 -15.722 3.137 1.00 85.88 96 LYS A N 1
ATOM 697 C CA . LYS A 1 96 ? -7.805 -17.027 2.638 1.00 85.88 96 LYS A CA 1
ATOM 698 C C . LYS A 1 96 ? -9.048 -16.914 1.733 1.00 85.88 96 LYS A C 1
ATOM 700 O O . LYS A 1 96 ? -10.008 -17.668 1.878 1.00 85.88 96 LYS A O 1
ATOM 705 N N . GLY A 1 97 ? -9.044 -15.938 0.821 1.00 82.62 97 GLY A N 1
ATOM 706 C CA . GLY A 1 97 ? -10.141 -15.676 -0.122 1.00 82.62 97 GLY A CA 1
ATOM 707 C C . GLY A 1 97 ? -11.228 -14.714 0.377 1.00 82.62 97 GLY A C 1
ATOM 708 O O . GLY A 1 97 ? -12.123 -14.368 -0.390 1.00 82.62 97 GLY A O 1
ATOM 709 N N . LYS A 1 98 ? -11.161 -14.233 1.626 1.00 90.44 98 LYS A N 1
ATOM 710 C CA . LYS A 1 98 ? -12.049 -13.181 2.144 1.00 90.44 98 LYS A CA 1
ATOM 711 C C . LYS A 1 98 ? -11.397 -11.811 2.019 1.00 90.44 98 LYS A C 1
ATOM 713 O O . LYS A 1 98 ? -10.231 -11.650 2.365 1.00 90.44 98 LYS A O 1
ATOM 718 N N . LYS A 1 99 ? -12.177 -10.820 1.587 1.00 92.19 99 LYS A N 1
ATOM 719 C CA . LYS A 1 99 ? -11.758 -9.415 1.564 1.00 92.19 99 LYS A CA 1
ATOM 720 C C . LYS A 1 99 ? -12.050 -8.765 2.911 1.00 92.19 99 LYS A C 1
ATOM 722 O O . LYS A 1 99 ? -13.177 -8.824 3.400 1.00 92.19 99 LYS A O 1
ATOM 727 N N . LEU A 1 100 ? -11.035 -8.146 3.491 1.00 94.25 100 LEU A N 1
ATOM 728 C CA . LEU A 1 100 ? -11.093 -7.373 4.724 1.00 94.25 100 LEU A CA 1
ATOM 729 C C . LEU A 1 100 ? -10.619 -5.945 4.444 1.00 94.25 100 LEU A C 1
ATOM 731 O O . LEU A 1 100 ? -9.890 -5.695 3.486 1.00 94.25 100 LEU A O 1
ATOM 735 N N . PHE A 1 101 ? -11.011 -5.014 5.308 1.00 93.81 101 PHE A N 1
ATOM 736 C CA . PHE A 1 101 ? -10.664 -3.602 5.180 1.00 93.81 101 PHE A CA 1
ATOM 737 C C . PHE A 1 101 ? -9.824 -3.161 6.374 1.00 93.81 101 PHE A C 1
ATOM 739 O O . PHE A 1 101 ? -10.149 -3.471 7.522 1.00 93.81 101 PHE A O 1
ATOM 746 N N . SER A 1 102 ? -8.740 -2.437 6.110 1.00 93.38 102 SER A N 1
ATOM 747 C CA . SER A 1 102 ? -7.835 -1.925 7.139 1.00 93.38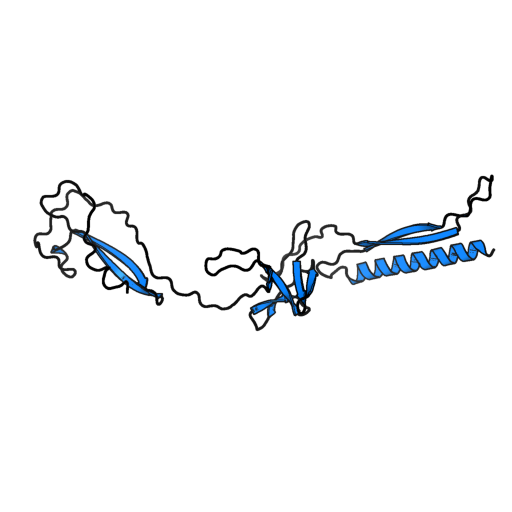 102 SER A CA 1
ATOM 748 C C . SER A 1 102 ? -7.450 -0.483 6.845 1.00 93.38 102 SER A C 1
ATOM 750 O O . SER A 1 102 ? -7.247 -0.105 5.695 1.00 93.38 102 SER A O 1
ATOM 752 N N . ARG A 1 103 ? -7.310 0.327 7.897 1.00 93.75 103 ARG A N 1
ATOM 753 C CA . ARG A 1 103 ? -6.669 1.648 7.808 1.00 93.75 103 ARG A CA 1
ATOM 754 C C . ARG A 1 103 ? -5.203 1.618 8.238 1.00 93.75 103 ARG A C 1
ATOM 756 O O . ARG A 1 103 ? -4.477 2.565 7.960 1.00 93.75 103 ARG A O 1
ATOM 763 N N . ALA A 1 104 ? -4.776 0.538 8.895 1.00 93.25 104 ALA A N 1
ATOM 764 C CA . ALA A 1 104 ? -3.379 0.301 9.217 1.00 93.25 104 ALA A CA 1
ATOM 765 C C . ALA A 1 104 ? -2.643 -0.099 7.938 1.00 93.25 104 ALA A C 1
ATOM 767 O O . ALA A 1 104 ? -2.986 -1.122 7.338 1.00 93.25 104 ALA A O 1
ATOM 768 N N . GLY A 1 105 ? -1.663 0.709 7.537 1.00 93.44 105 GLY A N 1
ATOM 769 C CA . GLY A 1 105 ? -0.847 0.466 6.350 1.00 93.44 105 GLY A CA 1
ATOM 770 C C . GLY A 1 105 ? 0.589 0.069 6.668 1.00 93.44 105 GLY A C 1
ATOM 771 O O . GLY A 1 105 ? 1.493 0.411 5.923 1.00 93.44 105 GLY A O 1
ATOM 772 N N . GLN A 1 106 ? 0.798 -0.638 7.780 1.00 93.94 106 GLN A N 1
ATOM 773 C CA . GLN A 1 106 ? 2.081 -1.264 8.097 1.00 93.94 106 GLN A CA 1
ATOM 774 C C . GLN A 1 106 ? 2.185 -2.588 7.337 1.00 93.94 106 GLN A C 1
ATOM 776 O O . GLN A 1 106 ? 1.583 -3.594 7.742 1.00 93.94 106 GLN A O 1
ATOM 781 N N . PHE A 1 107 ? 2.930 -2.582 6.234 1.00 95.31 107 PHE A N 1
ATOM 782 C CA . PHE A 1 107 ? 3.123 -3.755 5.391 1.00 95.31 107 PHE A CA 1
ATOM 783 C C . PHE A 1 107 ? 4.594 -4.168 5.311 1.00 95.31 107 PHE A C 1
ATOM 785 O O . PHE A 1 107 ? 5.519 -3.378 5.495 1.00 95.31 107 PHE A O 1
ATOM 792 N N . LYS A 1 108 ? 4.807 -5.450 5.027 1.00 93.75 108 LYS A N 1
ATOM 793 C CA . LYS A 1 108 ? 6.114 -6.073 4.820 1.00 93.75 108 LYS A CA 1
ATOM 794 C C .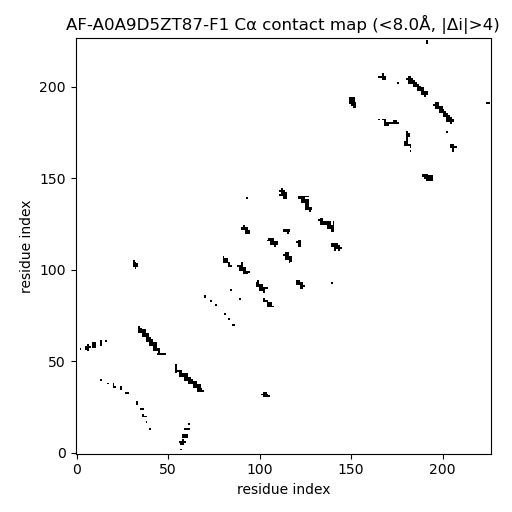 LYS A 1 108 ? 6.039 -7.053 3.659 1.00 93.75 108 LYS A C 1
ATOM 796 O O . LYS A 1 108 ? 4.960 -7.537 3.331 1.00 93.75 108 LYS A O 1
ATOM 801 N N . LEU A 1 109 ? 7.180 -7.374 3.068 1.00 92.25 109 LEU A N 1
ATOM 802 C CA . LEU A 1 109 ? 7.265 -8.464 2.100 1.00 92.25 109 LEU A CA 1
ATOM 803 C C . LEU A 1 109 ? 7.365 -9.804 2.826 1.00 92.25 109 LEU A C 1
ATOM 805 O O . LEU A 1 109 ? 8.103 -9.933 3.806 1.00 92.25 109 LEU A O 1
ATOM 809 N N . ASP A 1 110 ? 6.613 -10.793 2.354 1.00 89.94 110 ASP A N 1
ATOM 810 C CA . ASP A 1 110 ? 6.819 -12.187 2.735 1.00 89.94 110 ASP A CA 1
ATOM 811 C C . ASP A 1 110 ? 7.886 -12.865 1.856 1.00 89.94 110 ASP A C 1
ATOM 813 O O . ASP A 1 110 ? 8.478 -12.253 0.963 1.00 89.94 110 ASP A O 1
ATOM 817 N N . ARG A 1 111 ? 8.166 -14.143 2.136 1.00 86.56 111 ARG A N 1
ATOM 818 C CA . ARG A 1 111 ? 9.178 -14.929 1.414 1.00 86.56 111 ARG A CA 1
ATOM 819 C C . ARG A 1 111 ? 8.800 -15.149 -0.053 1.00 86.56 111 ARG A C 1
ATOM 821 O O . ARG A 1 111 ? 9.681 -15.322 -0.891 1.00 86.56 111 ARG A O 1
ATOM 828 N N . GLU A 1 112 ? 7.510 -15.150 -0.353 1.00 86.19 112 GLU A N 1
ATOM 829 C CA . GLU A 1 112 ? 6.967 -15.313 -1.694 1.00 86.19 112 GLU A CA 1
ATOM 830 C C . GLU A 1 112 ? 6.941 -13.986 -2.475 1.00 86.19 112 GLU A C 1
ATOM 832 O O . GLU A 1 112 ? 6.636 -13.994 -3.663 1.00 86.19 112 GLU A O 1
ATOM 837 N N . GLY A 1 113 ? 7.292 -12.857 -1.845 1.00 88.31 113 GLY A N 1
ATOM 838 C CA . GLY A 1 113 ? 7.280 -11.526 -2.454 1.00 88.31 113 GLY A CA 1
ATOM 839 C C . GLY A 1 113 ? 5.912 -10.843 -2.415 1.00 88.31 113 GLY A C 1
ATOM 840 O O . GLY A 1 113 ? 5.705 -9.840 -3.095 1.00 88.31 113 GLY A O 1
ATOM 841 N N . ARG A 1 114 ? 4.949 -11.358 -1.647 1.00 91.50 114 ARG A N 1
ATOM 842 C CA . ARG A 1 114 ? 3.646 -10.717 -1.440 1.00 91.50 114 ARG A CA 1
ATOM 843 C C . ARG A 1 114 ? 3.756 -9.633 -0.382 1.00 91.50 114 ARG A C 1
ATOM 845 O O . ARG A 1 114 ? 4.485 -9.768 0.601 1.00 91.50 114 ARG A O 1
ATOM 852 N N . ILE A 1 115 ? 2.985 -8.569 -0.561 1.00 93.06 115 ILE A N 1
ATOM 853 C CA . ILE A 1 115 ? 2.882 -7.495 0.427 1.00 93.06 115 ILE A CA 1
ATOM 854 C C . ILE A 1 115 ? 1.871 -7.931 1.488 1.00 93.06 115 ILE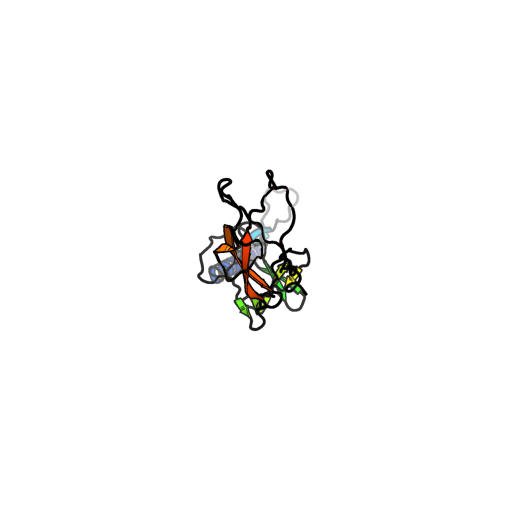 A C 1
ATOM 856 O O . ILE A 1 115 ? 0.687 -8.063 1.194 1.00 93.06 115 ILE A O 1
ATOM 860 N N . VAL A 1 116 ? 2.317 -8.163 2.720 1.00 94.56 116 VAL A N 1
ATOM 861 C CA . VAL A 1 116 ? 1.485 -8.659 3.823 1.00 94.56 116 VAL A CA 1
ATOM 862 C C . VAL A 1 116 ? 1.495 -7.709 5.013 1.00 94.56 116 VAL A C 1
ATOM 864 O O . VAL A 1 116 ? 2.484 -7.032 5.284 1.00 94.56 116 VAL A O 1
ATOM 867 N N . ASN A 1 117 ? 0.401 -7.663 5.768 1.00 93.38 117 ASN A N 1
ATOM 868 C CA . ASN A 1 117 ? 0.360 -6.938 7.037 1.00 93.38 117 ASN A CA 1
ATOM 869 C C . ASN A 1 117 ? 0.969 -7.768 8.190 1.00 93.38 117 ASN A C 1
ATOM 871 O O . ASN A 1 117 ? 1.363 -8.926 8.024 1.00 93.38 117 ASN A O 1
ATOM 875 N N . ALA A 1 118 ? 1.002 -7.204 9.402 1.00 89.56 118 ALA A N 1
ATOM 876 C CA . ALA A 1 118 ? 1.513 -7.892 10.594 1.00 89.56 118 ALA A CA 1
ATOM 877 C C . ALA A 1 118 ? 0.792 -9.219 10.928 1.00 89.56 118 ALA A C 1
ATOM 879 O O . ALA A 1 118 ? 1.397 -10.100 11.535 1.00 89.56 118 ALA A O 1
ATOM 880 N N . LYS A 1 119 ? -0.474 -9.379 10.512 1.00 90.25 119 LYS A N 1
ATOM 881 C CA . LYS A 1 119 ? -1.284 -10.596 10.704 1.00 90.25 119 LYS A CA 1
ATOM 882 C C . LYS A 1 119 ? -1.129 -11.621 9.571 1.00 90.25 119 LYS A C 1
ATOM 884 O O . LYS A 1 119 ? -1.713 -12.695 9.658 1.00 90.25 119 LYS A O 1
ATOM 889 N N . GLY A 1 120 ? -0.359 -11.307 8.527 1.00 90.88 120 GLY A N 1
ATOM 890 C CA . GLY A 1 120 ? -0.177 -12.163 7.352 1.00 90.88 120 GLY A CA 1
ATOM 891 C C . GLY A 1 120 ? -1.270 -12.032 6.287 1.00 90.88 120 GLY A C 1
ATOM 892 O O . GLY A 1 120 ? -1.315 -12.852 5.377 1.00 90.88 120 GLY A O 1
ATOM 893 N N . TYR A 1 121 ? -2.148 -11.027 6.377 1.00 94.69 121 TYR A N 1
ATOM 894 C CA . TYR A 1 121 ? -3.129 -10.744 5.324 1.00 94.69 121 TYR A CA 1
ATOM 895 C C . TYR A 1 121 ? -2.462 -10.011 4.170 1.00 94.69 121 TYR A C 1
ATOM 897 O O . TYR A 1 121 ? -1.695 -9.073 4.399 1.00 94.69 121 TYR A O 1
ATOM 905 N N . VAL A 1 122 ? -2.778 -10.424 2.947 1.00 94.50 122 VAL A N 1
ATOM 906 C CA . VAL A 1 122 ? -2.118 -9.940 1.731 1.00 94.50 122 VAL A CA 1
ATOM 907 C C . VAL A 1 122 ? -2.799 -8.667 1.241 1.00 94.50 122 VAL A C 1
ATOM 909 O O . VAL A 1 122 ? -4.020 -8.625 1.142 1.00 94.50 122 VAL A O 1
ATOM 912 N N . LEU A 1 123 ? -2.040 -7.618 0.941 1.00 94.69 123 LEU A N 1
ATOM 913 C CA . LEU A 1 123 ? -2.563 -6.392 0.350 1.00 94.69 123 LEU A CA 1
ATOM 914 C C . LEU A 1 123 ? -3.070 -6.677 -1.066 1.00 94.69 123 LEU A C 1
ATOM 916 O O . LEU A 1 123 ? -2.351 -7.240 -1.891 1.00 94.69 123 LEU A O 1
ATOM 920 N N . GLN A 1 124 ? -4.304 -6.267 -1.342 1.00 93.69 124 GLN A N 1
ATOM 921 C CA . GLN A 1 124 ? -4.924 -6.427 -2.648 1.00 93.69 124 GLN A CA 1
ATOM 922 C C . GLN A 1 124 ? -4.885 -5.127 -3.437 1.00 93.69 124 GLN A C 1
ATOM 924 O O . GLN A 1 124 ? -5.001 -4.031 -2.887 1.00 93.69 124 GLN A O 1
ATOM 929 N N . GLY A 1 125 ? -4.766 -5.263 -4.749 1.00 91.25 125 GLY A N 1
ATOM 930 C CA . GLY A 1 125 ? -4.762 -4.146 -5.670 1.00 91.25 125 GLY A CA 1
ATOM 931 C C . GLY A 1 125 ? -5.005 -4.608 -7.092 1.00 91.25 125 GLY A C 1
ATOM 932 O O . GLY A 1 125 ? -5.303 -5.772 -7.356 1.00 91.25 125 GLY A O 1
ATOM 933 N N . TYR A 1 126 ? -4.903 -3.666 -8.011 1.00 89.25 126 TYR A N 1
ATOM 934 C CA . TYR A 1 126 ? -5.105 -3.938 -9.420 1.00 89.25 126 TYR A CA 1
ATOM 935 C C . TYR A 1 126 ? -3.867 -4.587 -10.034 1.00 89.25 126 TYR A C 1
ATOM 937 O O . TYR A 1 126 ? -2.744 -4.122 -9.832 1.00 89.25 126 TYR A O 1
ATOM 945 N N . LYS A 1 127 ? -4.072 -5.661 -10.796 1.00 84.12 127 LYS A N 1
ATOM 946 C CA . LYS A 1 127 ? -2.990 -6.335 -11.517 1.00 84.12 127 LYS A CA 1
ATOM 947 C C . LYS A 1 127 ? -2.505 -5.474 -12.683 1.00 84.12 127 LYS A C 1
ATOM 949 O O . LYS A 1 127 ? -3.328 -4.946 -13.426 1.00 84.12 127 LYS A O 1
ATOM 954 N N . SER A 1 128 ? -1.193 -5.402 -12.891 1.00 81.81 128 SER A N 1
ATOM 955 C CA . SER A 1 128 ? -0.607 -4.894 -14.138 1.00 81.81 128 SER A CA 1
ATOM 956 C C . SER A 1 128 ? -0.358 -6.037 -15.121 1.00 81.81 128 SER A C 1
ATOM 958 O O . SER A 1 128 ? 0.040 -7.129 -14.709 1.00 81.81 128 SER A O 1
ATOM 960 N N . ASP A 1 129 ? -0.557 -5.785 -16.412 1.00 77.44 129 ASP A N 1
ATOM 961 C CA . ASP A 1 129 ? -0.051 -6.653 -17.475 1.00 77.44 129 ASP A CA 1
ATOM 962 C C . ASP A 1 129 ? 1.466 -6.461 -17.700 1.00 77.44 129 ASP A C 1
ATOM 964 O O . ASP A 1 129 ? 2.099 -5.590 -17.088 1.00 77.44 129 ASP A O 1
ATOM 968 N N . ASP A 1 130 ? 2.051 -7.271 -18.589 1.00 74.00 130 ASP A N 1
ATOM 969 C CA . ASP A 1 130 ? 3.485 -7.241 -18.932 1.00 74.00 130 ASP A CA 1
ATOM 970 C C . ASP A 1 130 ? 3.919 -5.953 -19.665 1.00 74.00 130 ASP A C 1
ATOM 972 O O . ASP A 1 130 ? 5.114 -5.703 -19.850 1.00 74.00 130 ASP A O 1
ATOM 976 N N . ASN A 1 131 ? 2.962 -5.118 -20.079 1.00 74.06 131 ASN A N 1
ATOM 977 C CA . ASN A 1 131 ? 3.196 -3.814 -20.693 1.00 74.06 131 ASN A CA 1
ATOM 978 C C . ASN A 1 131 ? 3.036 -2.656 -19.694 1.00 74.06 131 ASN A C 1
ATOM 980 O O . ASN A 1 131 ? 3.177 -1.497 -20.085 1.00 74.06 131 ASN A O 1
ATOM 984 N N . GLY A 1 132 ? 2.787 -2.946 -18.413 1.00 74.12 132 GLY A N 1
ATOM 985 C CA . GLY A 1 132 ? 2.606 -1.928 -17.378 1.00 74.12 132 GLY A CA 1
ATOM 986 C C . GLY A 1 132 ? 1.194 -1.336 -17.328 1.00 74.12 132 GLY A C 1
ATOM 987 O O . GLY A 1 132 ? 0.978 -0.345 -16.629 1.00 74.12 132 GLY A O 1
ATOM 988 N N . VAL A 1 133 ? 0.237 -1.897 -18.073 1.00 82.94 133 VAL A N 1
ATOM 989 C CA 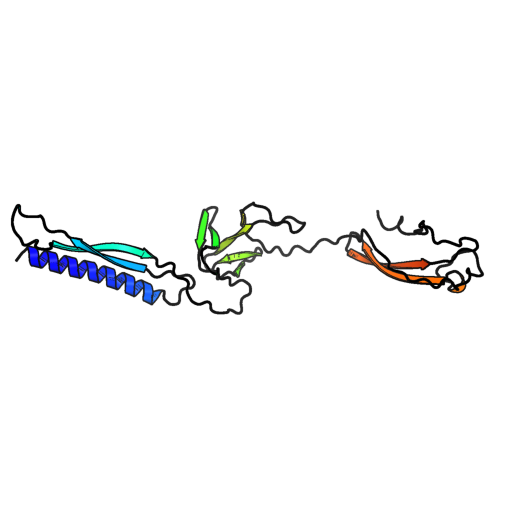. VAL A 1 133 ? -1.152 -1.436 -18.078 1.00 82.94 133 VAL A CA 1
ATOM 990 C C . VAL A 1 133 ? -1.887 -2.065 -16.902 1.00 82.94 133 VAL A C 1
ATOM 992 O O . VAL A 1 133 ? -1.981 -3.286 -16.769 1.00 82.94 133 VAL A O 1
ATOM 995 N N . VAL A 1 134 ? -2.435 -1.208 -16.043 1.00 84.00 134 VAL A N 1
ATOM 996 C CA . VAL A 1 134 ? -3.227 -1.619 -14.884 1.00 84.00 134 VAL A CA 1
ATOM 997 C C . VAL A 1 134 ? -4.607 -2.092 -15.346 1.00 84.00 134 VAL A C 1
ATOM 999 O O . VAL A 1 134 ? -5.360 -1.356 -15.981 1.00 84.00 134 VAL A O 1
ATOM 1002 N N . THR A 1 135 ? -4.938 -3.333 -15.016 1.00 85.25 135 THR A N 1
ATOM 1003 C CA . THR A 1 135 ? -6.236 -3.964 -15.284 1.00 85.25 135 THR A CA 1
ATOM 1004 C C . THR A 1 135 ? -7.232 -3.677 -14.156 1.00 85.25 135 THR A C 1
ATOM 1006 O O . THR A 1 135 ? -6.849 -3.249 -13.074 1.00 85.25 135 THR A O 1
ATOM 1009 N N . GLN A 1 136 ? -8.526 -3.939 -14.366 1.00 84.31 136 GLN A N 1
ATOM 1010 C CA . GLN A 1 136 ? -9.545 -3.786 -13.310 1.00 84.31 136 GLN A CA 1
ATOM 1011 C C . GLN A 1 136 ? -9.678 -5.020 -12.400 1.00 84.31 136 GLN A C 1
ATOM 1013 O O . GLN A 1 136 ? -10.518 -5.049 -11.501 1.00 84.31 136 GLN A O 1
ATOM 1018 N N . GLU A 1 137 ? -8.859 -6.051 -12.614 1.00 85.12 137 GLU A N 1
ATOM 1019 C CA . GLU A 1 137 ? -8.882 -7.260 -11.799 1.00 85.12 137 GLU A CA 1
ATOM 1020 C C . GLU A 1 137 ? -8.167 -7.013 -10.465 1.00 85.12 137 GLU A C 1
ATOM 1022 O O . GLU A 1 137 ? -6.978 -6.684 -10.427 1.00 85.12 137 GLU A O 1
ATOM 1027 N N . VAL A 1 138 ? -8.901 -7.179 -9.361 1.00 85.50 138 VAL A N 1
ATOM 1028 C CA . VAL A 1 138 ? -8.342 -7.088 -8.007 1.00 85.50 138 VAL A CA 1
ATOM 1029 C C . VAL A 1 138 ? -7.723 -8.426 -7.631 1.00 85.50 138 VAL A C 1
ATOM 1031 O O . VAL A 1 138 ? -8.436 -9.421 -7.495 1.00 85.50 138 VAL A O 1
ATOM 1034 N N . THR A 1 139 ? -6.416 -8.424 -7.406 1.00 88.81 139 THR A N 1
ATOM 1035 C CA . THR A 1 139 ? -5.632 -9.594 -7.007 1.00 88.81 139 THR A CA 1
ATOM 1036 C C . THR A 1 139 ? -4.679 -9.247 -5.866 1.00 88.81 139 THR A C 1
ATOM 1038 O O . THR A 1 139 ? -4.549 -8.090 -5.460 1.00 88.81 139 THR A O 1
ATOM 1041 N N . ASP A 1 140 ? -4.015 -10.265 -5.340 1.00 89.88 140 ASP A N 1
ATOM 1042 C CA . ASP A 1 140 ? -2.967 -10.125 -4.341 1.00 89.88 140 ASP A CA 1
ATOM 1043 C C . ASP A 1 140 ? -1.739 -9.441 -4.959 1.00 89.88 140 ASP A C 1
ATOM 1045 O O . ASP A 1 140 ? -1.231 -9.857 -6.006 1.00 89.88 140 ASP A O 1
ATOM 1049 N N . LEU A 1 141 ? -1.250 -8.381 -4.311 1.00 88.69 141 LEU A N 1
ATOM 1050 C CA . LEU A 1 141 ? -0.074 -7.663 -4.784 1.00 88.69 141 LEU A CA 1
ATOM 1051 C C . LEU A 1 141 ? 1.191 -8.470 -4.501 1.00 88.69 141 LEU A C 1
ATOM 1053 O O . LEU A 1 141 ? 1.555 -8.740 -3.352 1.00 88.69 141 LEU A O 1
ATOM 1057 N N . LEU A 1 142 ? 1.872 -8.810 -5.591 1.00 86.44 142 LEU A N 1
ATOM 1058 C CA . LEU A 1 142 ? 3.099 -9.584 -5.612 1.00 86.44 142 LEU A CA 1
ATOM 1059 C C . LEU A 1 142 ? 4.209 -8.747 -6.247 1.00 86.44 142 LEU A C 1
ATOM 1061 O O . LEU A 1 142 ? 4.118 -8.354 -7.409 1.00 86.44 142 LEU A O 1
ATOM 1065 N N . ILE A 1 143 ? 5.285 -8.533 -5.502 1.00 83.38 143 ILE A N 1
ATOM 1066 C CA . ILE A 1 143 ? 6.554 -8.051 -6.033 1.00 83.38 143 ILE A CA 1
ATOM 1067 C C . ILE A 1 143 ? 7.365 -9.290 -6.404 1.00 83.38 143 ILE A C 1
ATOM 1069 O O . ILE A 1 143 ? 8.153 -9.811 -5.616 1.00 83.38 143 ILE A O 1
ATOM 1073 N N . ALA A 1 144 ? 7.124 -9.805 -7.609 1.00 70.62 144 ALA A N 1
ATOM 1074 C CA . ALA A 1 144 ? 7.926 -10.900 -8.126 1.00 70.62 144 ALA A CA 1
ATOM 1075 C C . ALA A 1 144 ? 9.330 -10.374 -8.471 1.00 70.62 144 ALA A C 1
ATOM 1077 O O . ALA A 1 144 ? 9.434 -9.383 -9.203 1.00 70.62 144 ALA A O 1
ATOM 1078 N N . PRO A 1 145 ? 10.413 -11.049 -8.052 1.00 63.97 145 PRO A N 1
ATOM 1079 C CA . PRO A 1 145 ? 11.737 -10.832 -8.615 1.00 63.97 145 PRO A CA 1
ATOM 1080 C C . PRO A 1 145 ? 11.777 -11.465 -10.013 1.00 63.97 145 PRO A C 1
ATOM 1082 O O . PRO A 1 145 ? 12.486 -12.435 -10.257 1.00 63.97 145 PRO A O 1
ATOM 1085 N N . LYS A 1 146 ? 10.943 -10.979 -10.936 1.00 65.94 146 LYS A N 1
ATOM 1086 C CA . LYS A 1 146 ? 11.073 -11.348 -12.341 1.00 65.94 146 LYS A CA 1
ATOM 1087 C C . LYS A 1 146 ? 12.198 -10.515 -12.928 1.00 65.94 146 LYS A C 1
ATOM 1089 O O . LYS A 1 146 ? 12.158 -9.284 -12.885 1.00 65.94 146 LYS A O 1
ATOM 1094 N N . GLN A 1 147 ? 13.193 -11.201 -13.476 1.00 66.81 147 GLN A N 1
ATOM 1095 C CA . GLN A 1 147 ? 14.143 -10.583 -14.382 1.00 66.81 147 GLN A CA 1
ATOM 1096 C C . GLN A 1 147 ? 13.337 -9.986 -15.536 1.00 66.81 147 GLN A C 1
ATOM 1098 O O . GLN A 1 147 ? 12.475 -10.652 -16.108 1.00 66.81 147 GLN A O 1
ATOM 1103 N N . LYS A 1 148 ? 13.530 -8.694 -15.812 1.00 71.25 148 LYS A N 1
ATOM 1104 C CA . LYS A 1 148 ? 12.903 -8.091 -16.986 1.00 71.25 148 LYS A CA 1
ATOM 1105 C C . LYS A 1 148 ? 13.509 -8.750 -18.219 1.00 71.25 148 LYS A C 1
ATOM 1107 O O . LYS A 1 148 ? 14.730 -8.766 -18.352 1.00 71.25 148 LYS A O 1
ATOM 1112 N N . GLU A 1 149 ? 12.652 -9.266 -19.089 1.00 80.12 149 GLU A N 1
ATOM 1113 C CA . GLU A 1 149 ? 13.073 -9.819 -20.371 1.00 80.12 149 GLU A CA 1
ATOM 1114 C C . GLU A 1 149 ? 13.736 -8.726 -21.214 1.00 80.12 149 GLU A C 1
ATOM 1116 O O . GLU A 1 149 ? 13.288 -7.569 -21.227 1.00 80.12 149 GLU A O 1
ATOM 1121 N N . ALA A 1 150 ? 14.804 -9.095 -21.915 1.00 81.50 150 ALA A N 1
ATOM 1122 C CA . ALA A 1 150 ? 15.430 -8.212 -22.880 1.00 81.50 150 ALA A CA 1
ATOM 1123 C C . ALA A 1 150 ? 14.434 -7.857 -23.996 1.00 81.50 150 ALA A C 1
ATOM 1125 O O . ALA A 1 150 ? 13.571 -8.649 -24.378 1.00 81.50 150 ALA A O 1
ATOM 1126 N N . ARG A 1 151 ? 14.538 -6.634 -24.521 1.00 83.38 151 ARG A N 1
ATOM 1127 C CA . ARG A 1 151 ? 13.753 -6.191 -25.675 1.00 83.38 151 ARG A CA 1
ATOM 1128 C C . ARG A 1 151 ? 14.705 -5.721 -26.764 1.00 83.38 151 ARG A C 1
ATOM 1130 O O . ARG A 1 151 ? 15.442 -4.758 -26.557 1.00 83.38 151 ARG A O 1
ATOM 1137 N N . ALA A 1 152 ? 14.639 -6.384 -27.916 1.00 88.12 152 ALA A N 1
ATOM 1138 C CA . ALA A 1 152 ? 15.441 -6.032 -29.076 1.00 88.12 152 ALA A CA 1
ATOM 1139 C C . ALA A 1 152 ? 15.136 -4.605 -29.552 1.00 88.12 152 ALA A C 1
ATOM 1141 O O . ALA A 1 152 ? 13.996 -4.128 -29.501 1.00 88.12 152 ALA A O 1
ATOM 1142 N N . THR A 1 153 ? 16.164 -3.923 -30.045 1.00 87.00 153 THR A N 1
ATOM 1143 C CA . THR A 1 153 ? 16.026 -2.575 -30.604 1.00 87.00 153 THR A CA 1
ATOM 1144 C C . THR A 1 153 ? 15.271 -2.638 -31.932 1.00 87.00 153 THR A C 1
ATOM 1146 O O . THR A 1 153 ? 15.759 -3.223 -32.890 1.00 87.00 153 THR A O 1
ATOM 1149 N N . THR A 1 154 ? 14.085 -2.026 -32.015 1.00 87.50 154 THR A N 1
ATOM 1150 C CA . THR A 1 154 ? 13.239 -2.081 -33.229 1.00 87.50 154 THR A CA 1
ATOM 1151 C C . THR A 1 154 ? 13.382 -0.871 -34.144 1.00 87.50 154 THR A C 1
ATOM 1153 O O . THR A 1 154 ? 13.160 -0.971 -35.348 1.00 87.50 154 THR A O 1
ATOM 1156 N N . LYS A 1 155 ? 13.727 0.296 -33.593 1.00 83.75 155 LYS A N 1
ATOM 1157 C CA . LYS A 1 155 ? 13.863 1.536 -34.358 1.00 83.75 155 LYS A CA 1
ATOM 1158 C C . LYS A 1 155 ? 14.969 2.399 -33.782 1.00 83.75 155 LYS A C 1
ATOM 1160 O O . LYS A 1 155 ? 14.981 2.689 -32.589 1.00 83.75 155 LYS A O 1
ATOM 1165 N N . VAL A 1 156 ? 15.828 2.891 -34.667 1.00 79.81 156 VAL A N 1
ATOM 1166 C CA . VAL A 1 156 ? 16.829 3.916 -34.364 1.00 79.81 156 VAL A CA 1
ATOM 1167 C C . VAL A 1 156 ? 16.562 5.114 -35.267 1.00 79.81 156 VAL A C 1
ATOM 1169 O O . VAL A 1 156 ? 16.283 4.956 -36.453 1.00 79.81 156 VAL A O 1
ATOM 1172 N N . THR A 1 157 ? 16.566 6.317 -34.695 1.00 82.81 157 THR A N 1
ATOM 1173 C CA . THR A 1 157 ? 16.320 7.564 -35.433 1.00 82.81 157 THR A CA 1
ATOM 1174 C C . THR A 1 157 ? 17.566 8.432 -35.354 1.00 82.81 157 THR A C 1
ATOM 1176 O O . THR A 1 157 ? 18.051 8.701 -34.258 1.00 82.81 157 THR A O 1
ATOM 1179 N N . PHE A 1 158 ? 18.064 8.877 -36.507 1.00 78.25 158 PHE A N 1
ATOM 1180 C CA . PHE A 1 158 ? 19.253 9.721 -36.605 1.00 78.25 158 PHE A CA 1
ATOM 1181 C C . PHE A 1 158 ? 18.870 11.151 -36.979 1.00 78.25 158 PHE A C 1
ATOM 1183 O O . PHE A 1 158 ? 18.122 11.371 -37.931 1.00 78.25 158 PHE A O 1
ATOM 1190 N N . GLY A 1 159 ? 19.412 12.119 -36.242 1.00 80.81 159 GLY A N 1
ATOM 1191 C CA . GLY A 1 159 ? 19.469 13.518 -36.654 1.00 80.81 159 GLY A CA 1
ATOM 1192 C C . GLY A 1 159 ? 20.893 13.833 -37.090 1.00 80.81 159 GLY A C 1
ATOM 1193 O O . GLY A 1 159 ? 21.804 13.777 -36.269 1.00 80.81 159 GLY A O 1
ATOM 1194 N N . LEU A 1 160 ? 21.096 14.125 -38.373 1.00 80.06 160 LEU A N 1
ATOM 1195 C CA . LEU A 1 160 ? 22.419 14.377 -38.943 1.00 80.06 160 LEU A CA 1
ATOM 1196 C C . LEU A 1 160 ? 22.443 15.745 -39.612 1.00 80.06 160 LEU A C 1
ATOM 1198 O O . LEU A 1 160 ? 21.491 16.124 -40.292 1.00 80.06 160 LEU A O 1
ATOM 1202 N N . ASN A 1 161 ? 23.556 16.455 -39.451 1.00 82.75 161 ASN A N 1
ATOM 1203 C CA . ASN A 1 161 ? 23.854 17.677 -40.185 1.00 82.75 161 ASN A CA 1
ATOM 1204 C C . ASN A 1 161 ? 25.114 17.438 -41.026 1.00 82.75 161 ASN A C 1
ATOM 1206 O O . ASN A 1 161 ? 26.225 17.457 -40.498 1.00 82.75 161 ASN A O 1
ATOM 1210 N N . LEU A 1 162 ? 24.931 17.131 -42.311 1.00 80.94 162 LEU A N 1
ATOM 1211 C CA . LEU A 1 162 ? 26.018 16.766 -43.222 1.00 80.94 162 LEU A CA 1
ATOM 1212 C C . LEU A 1 162 ? 26.492 17.999 -44.010 1.00 80.94 162 LEU A C 1
ATOM 1214 O O . LEU A 1 162 ? 25.675 18.738 -44.556 1.00 80.94 162 LEU A O 1
ATOM 1218 N N . ASP A 1 163 ? 27.810 18.214 -44.096 1.00 81.12 163 ASP A N 1
ATOM 1219 C CA . ASP A 1 163 ? 28.391 19.350 -44.830 1.00 81.12 163 ASP A CA 1
ATOM 1220 C C . ASP A 1 163 ? 28.283 19.137 -46.350 1.00 81.12 163 ASP A C 1
ATOM 1222 O O . ASP A 1 163 ? 28.873 18.214 -46.921 1.00 81.12 163 ASP A O 1
ATOM 1226 N N . SER A 1 164 ? 27.561 20.033 -47.026 1.00 80.50 164 SER A N 1
ATOM 1227 C CA . SER A 1 164 ? 27.331 19.979 -48.472 1.00 80.50 164 SER A CA 1
ATOM 1228 C C . SER A 1 164 ? 28.610 20.130 -49.304 1.00 80.50 164 SER A C 1
ATOM 1230 O O . SER A 1 164 ? 28.643 19.673 -50.449 1.00 80.50 164 SER A O 1
ATOM 1232 N N . ARG A 1 165 ? 29.684 20.701 -48.740 1.00 81.44 165 ARG A N 1
ATOM 1233 C CA . ARG A 1 165 ? 30.971 20.936 -49.422 1.00 81.44 165 ARG A CA 1
ATOM 1234 C C . ARG A 1 165 ? 31.857 19.695 -49.510 1.00 81.44 165 ARG A C 1
ATOM 1236 O O . ARG A 1 165 ? 32.868 19.729 -50.212 1.00 81.44 165 ARG A O 1
ATOM 1243 N N . GLN A 1 166 ? 31.504 18.608 -48.821 1.00 80.56 166 GLN A N 1
ATOM 1244 C CA . GLN A 1 166 ? 32.255 17.355 -48.893 1.00 80.56 166 GLN A CA 1
ATOM 1245 C C . GLN A 1 166 ? 32.299 16.833 -50.333 1.00 80.56 166 GLN A C 1
ATOM 1247 O O . GLN A 1 166 ? 31.317 16.932 -51.077 1.00 80.56 166 GLN A O 1
ATOM 1252 N N . LYS A 1 167 ? 33.450 16.300 -50.745 1.00 80.88 167 LYS A N 1
ATOM 1253 C CA . LYS A 1 167 ? 33.623 15.669 -52.059 1.00 80.88 167 LYS A CA 1
ATOM 1254 C C . LYS A 1 167 ? 33.332 14.167 -51.950 1.00 80.88 167 LYS A C 1
ATOM 1256 O O . LYS A 1 167 ? 33.571 13.601 -50.882 1.00 80.88 167 LYS A O 1
ATOM 1261 N N . PRO A 1 168 ? 32.831 13.524 -53.017 1.00 78.75 168 PRO A N 1
ATOM 1262 C CA . PRO A 1 168 ? 32.754 12.069 -53.075 1.00 78.75 168 PRO A CA 1
ATOM 1263 C C . PRO A 1 168 ? 34.117 11.424 -52.773 1.00 78.75 168 PRO A C 1
ATOM 1265 O O . PRO A 1 168 ? 35.141 11.997 -53.169 1.00 78.75 168 PRO A O 1
ATOM 1268 N N . PRO A 1 169 ? 34.153 10.269 -52.085 1.00 77.94 169 PRO A N 1
ATOM 1269 C CA . PRO A 1 169 ? 35.381 9.512 -51.871 1.00 77.94 169 PRO A CA 1
ATOM 1270 C C . PRO A 1 169 ? 36.093 9.194 -53.190 1.00 77.94 169 PRO A C 1
ATOM 1272 O O . PRO A 1 169 ? 35.456 8.976 -54.220 1.00 77.94 169 PRO A O 1
ATOM 1275 N N . VAL A 1 170 ? 37.428 9.176 -53.160 1.00 71.25 170 VAL A N 1
ATOM 1276 C CA . VAL A 1 170 ? 38.258 8.948 -54.359 1.00 71.25 170 VAL A CA 1
ATOM 1277 C C . VAL A 1 170 ? 38.138 7.499 -54.848 1.00 71.25 170 VAL A C 1
ATOM 1279 O O . VAL A 1 170 ? 38.234 7.241 -56.046 1.00 71.25 170 VAL A O 1
ATOM 1282 N N . ASN A 1 171 ? 37.898 6.562 -53.927 1.00 70.81 171 ASN A N 1
ATOM 1283 C CA . ASN A 1 171 ? 37.651 5.159 -54.228 1.00 70.81 171 ASN A CA 1
ATOM 1284 C C . ASN A 1 171 ? 36.132 4.883 -54.239 1.00 70.81 171 ASN A C 1
ATOM 1286 O O . ASN A 1 171 ? 35.480 5.105 -53.218 1.00 70.81 171 ASN A O 1
ATOM 1290 N N . PRO A 1 172 ? 35.554 4.398 -55.356 1.00 65.44 172 PRO A N 1
ATOM 1291 C CA . PRO A 1 172 ? 34.123 4.111 -55.450 1.00 65.44 172 PRO A CA 1
ATOM 1292 C C . PRO A 1 172 ? 33.704 2.815 -54.735 1.00 65.44 172 PRO A C 1
ATOM 1294 O O . PRO A 1 172 ? 32.508 2.558 -54.602 1.00 65.44 172 PRO A O 1
ATOM 1297 N N . VAL A 1 173 ? 34.655 1.981 -54.300 1.00 75.94 173 VAL A N 1
ATOM 1298 C CA . VAL A 1 173 ? 34.373 0.755 -53.544 1.00 75.94 173 VAL A CA 1
ATOM 1299 C C . VAL A 1 173 ? 34.414 1.069 -52.050 1.00 75.94 173 VAL A C 1
ATOM 1301 O O . VAL A 1 173 ? 35.446 1.482 -51.529 1.00 75.94 173 VAL A O 1
ATOM 1304 N N . PHE A 1 174 ? 33.286 0.871 -51.367 1.00 77.06 174 PHE A N 1
ATOM 1305 C CA . PHE A 1 174 ? 33.171 1.060 -49.921 1.00 77.06 174 PHE A CA 1
ATOM 1306 C C . PHE A 1 174 ? 33.978 0.002 -49.151 1.00 77.06 174 PHE A C 1
ATOM 1308 O O . PHE A 1 174 ? 33.789 -1.195 -49.376 1.00 77.06 174 PHE A O 1
ATOM 1315 N N . ASP A 1 175 ? 34.820 0.445 -48.213 1.00 78.81 175 ASP A N 1
ATOM 1316 C CA . ASP A 1 175 ? 35.536 -0.406 -47.259 1.00 78.81 175 ASP A CA 1
ATOM 1317 C C . ASP A 1 175 ? 35.462 0.216 -45.854 1.00 78.81 175 ASP A C 1
ATOM 1319 O O . ASP A 1 175 ? 35.969 1.307 -45.597 1.00 78.81 175 ASP A O 1
ATOM 1323 N N . ASN A 1 176 ? 34.855 -0.498 -44.905 1.00 75.12 176 ASN A N 1
ATOM 1324 C CA . ASN A 1 176 ? 34.677 -0.018 -43.534 1.00 75.12 176 ASN A CA 1
ATOM 1325 C C . ASN A 1 176 ? 35.993 0.157 -42.748 1.00 75.12 176 ASN A C 1
ATOM 1327 O O . ASN A 1 176 ? 35.984 0.799 -41.694 1.00 75.12 176 ASN A O 1
ATOM 1331 N N . LYS A 1 177 ? 37.109 -0.398 -43.240 1.00 81.88 177 LYS A N 1
ATOM 1332 C CA . LYS A 1 177 ? 38.451 -0.248 -42.656 1.00 81.88 177 LYS A CA 1
ATOM 1333 C C . LYS A 1 177 ? 39.239 0.906 -43.265 1.00 81.88 177 LYS A C 1
ATOM 1335 O O . LYS A 1 177 ? 40.214 1.342 -42.654 1.00 81.88 177 LYS A O 1
ATOM 1340 N N . ASP A 1 178 ? 38.836 1.398 -44.434 1.00 80.50 178 ASP A N 1
ATOM 1341 C CA . ASP A 1 178 ? 39.516 2.487 -45.126 1.00 80.50 178 ASP A CA 1
ATOM 1342 C C . ASP A 1 178 ? 38.720 3.792 -45.009 1.00 80.50 178 ASP A C 1
ATOM 1344 O O . ASP A 1 178 ? 37.682 3.993 -45.648 1.00 80.50 178 ASP A O 1
ATOM 1348 N N . ALA A 1 179 ? 39.260 4.718 -44.214 1.00 80.94 179 ALA A N 1
ATOM 1349 C CA . ALA A 1 179 ? 38.702 6.051 -44.010 1.00 80.94 179 ALA A CA 1
ATOM 1350 C C . ALA A 1 179 ? 38.616 6.891 -45.297 1.00 80.94 179 ALA A C 1
ATOM 1352 O O . ALA A 1 179 ? 37.872 7.868 -45.331 1.00 80.94 179 ALA A O 1
ATOM 1353 N N . ALA A 1 180 ? 39.342 6.528 -46.361 1.00 79.94 180 ALA A N 1
ATOM 1354 C CA . ALA A 1 180 ? 39.274 7.211 -47.649 1.00 79.94 180 ALA A CA 1
ATOM 1355 C C . ALA A 1 180 ? 38.044 6.825 -48.490 1.00 79.94 180 ALA A C 1
ATOM 1357 O O . ALA A 1 180 ? 37.841 7.422 -49.549 1.00 79.94 180 ALA A O 1
ATOM 1358 N N . THR A 1 181 ? 37.235 5.854 -48.044 1.00 78.00 181 THR A N 1
ATOM 1359 C CA . THR A 1 181 ? 36.071 5.327 -48.782 1.00 78.00 181 THR A CA 1
ATOM 1360 C C . THR A 1 181 ? 34.717 5.845 -48.272 1.00 78.00 181 THR A C 1
ATOM 1362 O O . THR A 1 181 ? 33.683 5.549 -48.872 1.00 78.00 181 THR A O 1
ATOM 1365 N N . TYR A 1 182 ? 34.692 6.656 -47.205 1.00 78.88 182 TYR A N 1
ATOM 1366 C CA . TYR A 1 182 ? 33.472 7.261 -46.651 1.00 78.88 182 TYR A CA 1
ATOM 1367 C C . TYR A 1 182 ? 33.681 8.707 -46.173 1.00 78.88 182 TYR A C 1
ATOM 1369 O O . TYR A 1 182 ? 34.805 9.148 -45.962 1.00 78.88 182 TYR A O 1
ATOM 1377 N N . ASN A 1 183 ? 32.597 9.478 -46.013 1.00 80.69 183 ASN A N 1
ATOM 1378 C CA . ASN A 1 183 ? 32.672 10.895 -45.620 1.00 80.69 183 ASN A CA 1
ATOM 1379 C C . ASN A 1 183 ? 32.419 11.117 -44.129 1.00 80.69 183 ASN A C 1
ATOM 1381 O O . ASN A 1 183 ? 33.038 11.977 -43.507 1.00 80.69 183 ASN A O 1
ATOM 1385 N N . TYR A 1 184 ? 31.468 10.379 -43.565 1.00 81.44 184 TYR A N 1
ATOM 1386 C CA . TYR A 1 184 ? 31.103 10.486 -42.160 1.00 81.44 184 TYR A CA 1
ATOM 1387 C C . TYR A 1 184 ? 30.728 9.108 -41.624 1.00 81.44 184 TYR A C 1
ATOM 1389 O O . TYR A 1 184 ? 30.261 8.253 -42.373 1.00 81.44 184 TYR A O 1
ATOM 1397 N N . SER A 1 185 ? 30.913 8.891 -40.327 1.00 83.56 185 SER A N 1
ATOM 1398 C CA . SER A 1 185 ? 30.480 7.666 -39.659 1.00 83.56 185 SER A CA 1
ATOM 1399 C C . SER A 1 185 ? 29.917 8.004 -38.287 1.00 83.56 185 SER A C 1
ATOM 1401 O O . SER A 1 185 ? 30.441 8.887 -37.609 1.00 83.56 185 SER A O 1
ATOM 1403 N N . SER A 1 186 ? 28.862 7.308 -37.879 1.00 83.50 186 SER A N 1
ATOM 1404 C CA . SER A 1 186 ? 28.251 7.432 -36.557 1.00 83.50 186 SER A CA 1
ATOM 1405 C C . SER A 1 186 ? 28.079 6.055 -35.941 1.00 83.50 186 SER A C 1
ATOM 1407 O O . SER A 1 186 ? 27.640 5.128 -36.620 1.00 83.50 186 SER A O 1
ATOM 1409 N N . GLN A 1 187 ? 28.371 5.936 -34.652 1.00 84.94 187 GLN A N 1
ATOM 1410 C CA . GLN A 1 187 ? 28.260 4.682 -33.917 1.00 84.94 187 GLN A CA 1
ATOM 1411 C C . GLN A 1 187 ? 27.092 4.741 -32.939 1.00 84.94 187 GLN A C 1
ATOM 1413 O O . GLN A 1 187 ? 26.865 5.762 -32.291 1.00 84.94 187 GLN A O 1
ATOM 1418 N N . PHE A 1 188 ? 26.361 3.640 -32.826 1.00 84.50 188 PHE A N 1
ATOM 1419 C CA . PHE A 1 188 ? 25.323 3.456 -31.820 1.00 84.50 188 PHE A CA 1
ATOM 1420 C C . PHE A 1 188 ? 25.314 2.007 -31.341 1.00 84.50 188 PHE A C 1
ATOM 1422 O O . PHE A 1 188 ? 25.811 1.110 -32.021 1.00 84.50 188 PHE A O 1
ATOM 1429 N N . VAL A 1 189 ? 24.770 1.790 -30.149 1.00 88.94 189 VAL A N 1
ATOM 1430 C CA . VAL A 1 189 ? 24.598 0.452 -29.585 1.00 88.94 189 VAL A CA 1
ATOM 1431 C C . VAL A 1 189 ? 23.161 0.019 -29.834 1.00 88.94 189 VAL A C 1
ATOM 1433 O O . VAL A 1 189 ? 22.229 0.747 -29.488 1.00 88.94 189 VAL A O 1
ATOM 1436 N N . ALA A 1 190 ? 22.991 -1.147 -30.444 1.00 88.25 190 ALA A N 1
ATOM 1437 C CA . ALA A 1 190 ? 21.715 -1.838 -30.548 1.00 88.25 190 ALA A CA 1
ATOM 1438 C C . ALA A 1 190 ? 21.741 -3.077 -29.650 1.00 88.25 190 ALA A C 1
ATOM 1440 O O . ALA A 1 190 ? 22.788 -3.690 -29.469 1.00 88.25 190 ALA A O 1
ATOM 1441 N N . TYR A 1 191 ? 20.592 -3.440 -29.095 1.00 89.38 191 TYR A N 1
ATOM 1442 C CA . TYR A 1 191 ? 20.426 -4.654 -28.297 1.00 89.38 191 TYR A CA 1
ATOM 1443 C C . TYR A 1 191 ? 19.648 -5.701 -29.086 1.00 89.38 191 TYR A C 1
ATOM 1445 O O . TYR A 1 191 ? 18.667 -5.350 -29.754 1.00 89.38 191 TYR A O 1
ATOM 1453 N N . ASP A 1 192 ? 20.065 -6.960 -28.992 1.00 87.00 192 ASP A N 1
ATOM 1454 C CA . ASP A 1 192 ? 19.334 -8.091 -29.564 1.00 87.00 192 ASP A CA 1
ATOM 1455 C C . ASP A 1 192 ? 18.208 -8.599 -28.639 1.00 87.00 192 ASP A C 1
ATOM 1457 O O . ASP A 1 192 ? 17.867 -7.982 -27.625 1.00 87.00 192 ASP A O 1
ATOM 1461 N N . SER A 1 193 ? 17.567 -9.707 -29.022 1.00 86.31 193 SER A N 1
ATOM 1462 C CA . SER A 1 193 ? 16.472 -10.325 -28.263 1.00 86.31 193 SER A CA 1
ATOM 1463 C C . SER A 1 193 ? 16.923 -11.016 -26.972 1.00 86.31 193 SER A C 1
ATOM 1465 O O . SER A 1 193 ? 16.078 -11.279 -26.118 1.00 86.31 193 SER A O 1
ATOM 1467 N N . GLN A 1 194 ? 18.221 -11.289 -26.811 1.00 84.00 194 GLN A N 1
ATOM 1468 C CA . GLN A 1 194 ? 18.815 -11.876 -25.605 1.00 84.00 194 GLN A CA 1
ATOM 1469 C C . GLN A 1 194 ? 19.366 -10.803 -24.653 1.00 84.00 194 GLN A C 1
ATOM 1471 O O . GLN A 1 194 ? 19.573 -11.073 -23.471 1.00 84.00 194 GLN A O 1
ATOM 1476 N N . GLY A 1 195 ? 19.502 -9.564 -25.134 1.00 84.50 195 GLY A N 1
ATOM 1477 C CA . GLY A 1 195 ? 19.969 -8.410 -24.372 1.00 84.50 195 GLY A CA 1
ATOM 1478 C C . GLY A 1 195 ? 21.449 -8.104 -24.568 1.00 84.50 195 GLY A C 1
ATOM 1479 O O . GLY A 1 195 ? 21.964 -7.219 -23.881 1.00 84.50 195 GLY A O 1
ATOM 1480 N N . ASP A 1 196 ? 22.121 -8.780 -25.500 1.00 88.25 196 ASP A N 1
ATOM 1481 C CA . ASP A 1 196 ? 23.519 -8.502 -25.800 1.00 88.25 196 ASP A CA 1
ATOM 1482 C C . ASP A 1 196 ? 23.649 -7.201 -26.599 1.00 88.25 196 ASP A C 1
ATOM 1484 O O . ASP A 1 196 ? 22.831 -6.866 -27.464 1.00 88.25 196 ASP A O 1
ATOM 1488 N N . ALA A 1 197 ? 24.689 -6.436 -26.264 1.00 89.06 197 ALA A N 1
ATOM 1489 C CA . ALA A 1 197 ? 24.980 -5.147 -26.872 1.00 89.06 197 ALA A CA 1
ATOM 1490 C C . ALA A 1 197 ? 25.826 -5.325 -28.140 1.00 89.06 197 ALA A C 1
ATOM 1492 O O . ALA A 1 197 ? 26.971 -5.774 -28.084 1.00 89.06 197 ALA A O 1
ATOM 1493 N N . HIS A 1 198 ? 25.290 -4.879 -29.272 1.00 87.31 198 HIS A N 1
ATOM 1494 C CA . HIS A 1 198 ? 25.959 -4.871 -30.569 1.00 87.31 198 HIS A CA 1
ATOM 1495 C C . HIS A 1 198 ? 26.297 -3.440 -30.974 1.00 87.31 198 HIS A C 1
ATOM 1497 O O . HIS A 1 198 ? 25.424 -2.575 -31.088 1.00 87.31 198 HIS A O 1
ATOM 1503 N N . GLN A 1 199 ? 27.583 -3.176 -31.202 1.00 88.62 199 GLN A N 1
ATOM 1504 C CA . GLN A 1 199 ? 28.038 -1.884 -31.702 1.00 88.62 199 GLN A CA 1
ATOM 1505 C C . GLN A 1 199 ? 27.816 -1.818 -33.214 1.00 88.62 199 GLN A C 1
ATOM 1507 O O . GLN A 1 199 ? 28.514 -2.472 -33.986 1.00 88.62 199 GLN A O 1
ATOM 1512 N N . VAL A 1 200 ? 26.873 -0.986 -33.645 1.00 84.12 200 VAL A N 1
ATOM 1513 C CA . VAL A 1 200 ? 26.589 -0.758 -35.062 1.00 84.12 200 VAL A CA 1
ATOM 1514 C C . VAL A 1 200 ? 27.222 0.561 -35.489 1.00 84.12 200 VAL A C 1
ATOM 1516 O O . VAL A 1 200 ? 27.045 1.599 -34.845 1.00 84.12 200 VAL A O 1
ATOM 1519 N N . THR A 1 201 ? 27.976 0.524 -36.587 1.00 84.44 201 THR A N 1
ATOM 1520 C CA . THR A 1 201 ? 28.556 1.720 -37.208 1.00 84.44 201 THR A CA 1
ATOM 1521 C C . THR A 1 201 ? 27.822 2.004 -38.509 1.00 84.44 201 THR A C 1
ATOM 1523 O O . THR A 1 201 ? 27.860 1.201 -39.436 1.00 84.44 201 THR A O 1
ATOM 1526 N N . ALA A 1 202 ? 27.153 3.151 -38.579 1.00 82.81 202 ALA A N 1
ATOM 1527 C CA . ALA A 1 202 ? 26.556 3.658 -39.805 1.00 82.81 202 ALA A CA 1
ATOM 1528 C C . ALA A 1 202 ? 27.573 4.545 -40.529 1.00 82.81 202 ALA A C 1
ATOM 1530 O O . ALA A 1 202 ? 28.107 5.486 -39.939 1.00 82.81 202 ALA A O 1
ATOM 1531 N N . TYR A 1 203 ? 27.823 4.249 -41.801 1.00 82.75 203 TYR A N 1
ATOM 1532 C CA . TYR A 1 203 ? 28.719 5.012 -42.664 1.00 82.75 203 TYR A CA 1
ATOM 1533 C C . TYR A 1 203 ? 27.908 5.787 -43.702 1.00 82.75 203 TYR A C 1
ATOM 1535 O O . TYR A 1 203 ? 26.964 5.261 -44.287 1.00 82.75 203 TYR A O 1
ATOM 1543 N N . TYR A 1 204 ? 28.295 7.036 -43.942 1.00 81.31 204 TYR A N 1
ATOM 1544 C CA . TYR A 1 204 ? 27.635 7.944 -44.873 1.00 81.31 204 TYR A CA 1
ATOM 1545 C C . TYR A 1 204 ? 28.616 8.322 -45.980 1.00 81.31 204 TYR A C 1
ATOM 1547 O O . TYR A 1 204 ? 29.706 8.846 -45.720 1.00 81.31 204 TYR A O 1
ATOM 1555 N N . VAL A 1 205 ? 28.210 8.058 -47.219 1.00 82.25 205 VAL A N 1
ATOM 1556 C CA . VAL A 1 205 ? 29.007 8.275 -48.428 1.00 82.25 205 VAL A CA 1
ATOM 1557 C C . VAL A 1 205 ? 28.263 9.237 -49.345 1.00 82.25 205 VAL A C 1
ATOM 1559 O O . VAL A 1 205 ? 27.077 9.050 -49.617 1.00 82.25 205 VAL A O 1
ATOM 1562 N N . LYS A 1 206 ? 28.950 10.274 -49.828 1.00 78.00 206 LYS A N 1
ATOM 1563 C CA . LYS A 1 206 ? 28.404 11.193 -50.827 1.00 78.00 206 LYS A CA 1
ATOM 1564 C C . LYS A 1 206 ? 28.689 10.659 -52.231 1.00 78.00 206 LYS A C 1
ATOM 1566 O O . LYS A 1 206 ? 29.844 10.597 -52.640 1.00 78.00 206 LYS A O 1
ATOM 1571 N N . ASN A 1 207 ? 27.642 10.342 -52.989 1.00 73.69 207 ASN A N 1
ATOM 1572 C CA . ASN A 1 207 ? 27.768 9.895 -54.379 1.00 73.69 207 ASN A CA 1
ATOM 1573 C C . ASN A 1 207 ? 27.887 11.084 -55.347 1.00 73.69 207 ASN A C 1
ATOM 1575 O O . ASN A 1 207 ? 27.263 12.130 -55.155 1.00 73.69 207 ASN A O 1
ATOM 1579 N N . ALA A 1 208 ? 28.687 10.930 -56.405 1.00 65.81 208 ALA A N 1
ATOM 1580 C CA . ALA A 1 208 ? 28.793 11.928 -57.466 1.00 65.81 208 ALA A CA 1
ATOM 1581 C C . ALA A 1 208 ? 27.511 11.935 -58.323 1.00 65.81 208 ALA A C 1
ATOM 1583 O O . ALA A 1 208 ? 27.097 10.885 -58.806 1.00 65.81 208 ALA A O 1
ATOM 1584 N N . GLY A 1 209 ? 26.900 13.108 -58.529 1.00 61.44 209 GLY A N 1
ATOM 1585 C CA . GLY A 1 209 ? 25.767 13.282 -59.455 1.00 61.44 209 GLY A CA 1
ATOM 1586 C C . GLY A 1 209 ? 24.367 13.344 -58.833 1.00 61.44 209 GLY A C 1
ATOM 1587 O O . GLY A 1 209 ? 23.394 13.407 -59.577 1.00 61.44 209 GLY A O 1
ATOM 1588 N N . VAL A 1 210 ? 24.239 13.367 -57.502 1.00 55.84 210 VAL A N 1
ATOM 1589 C CA . VAL A 1 210 ? 22.948 13.542 -56.816 1.00 55.84 210 VAL A CA 1
ATOM 1590 C C . VAL A 1 210 ? 22.961 14.879 -56.061 1.00 55.84 210 VAL A C 1
ATOM 1592 O O . VAL A 1 210 ? 23.601 14.997 -55.018 1.00 55.84 210 VAL A O 1
ATOM 1595 N N . GLU A 1 211 ? 22.312 15.912 -56.613 1.00 49.78 211 GLU A N 1
ATOM 1596 C CA . GLU A 1 211 ? 22.282 17.271 -56.028 1.00 49.78 211 GLU A CA 1
ATOM 1597 C C . GLU A 1 211 ? 21.257 17.439 -54.894 1.00 49.78 211 GLU A C 1
ATOM 1599 O O . GLU A 1 211 ? 21.361 18.383 -54.115 1.00 49.78 211 GLU A O 1
ATOM 1604 N N . ASN A 1 212 ? 20.322 16.499 -54.736 1.00 44.50 212 ASN A N 1
ATOM 1605 C CA . ASN A 1 212 ? 19.354 16.479 -53.642 1.00 44.50 212 ASN A CA 1
ATOM 1606 C C . ASN A 1 212 ? 19.433 15.134 -52.920 1.00 44.50 212 ASN A C 1
ATOM 1608 O O . ASN A 1 212 ? 19.284 14.093 -53.551 1.00 44.50 212 ASN A O 1
ATOM 1612 N N . LEU A 1 213 ? 19.658 15.149 -51.603 1.00 46.44 213 LEU A N 1
ATOM 1613 C CA . LEU A 1 213 ? 19.597 13.959 -50.746 1.00 46.44 213 LEU A CA 1
ATOM 1614 C C . LEU A 1 213 ? 18.140 13.483 -50.636 1.00 46.44 213 LEU A C 1
ATOM 1616 O O . LEU A 1 213 ? 17.501 13.648 -49.597 1.00 46.44 213 LEU A O 1
ATOM 1620 N N . ASP A 1 214 ? 17.594 12.942 -51.721 1.00 39.66 214 ASP A N 1
ATOM 1621 C CA . ASP A 1 214 ? 16.301 12.285 -51.683 1.00 39.66 214 ASP A CA 1
ATOM 1622 C C . ASP A 1 214 ? 16.463 10.935 -50.984 1.00 39.66 214 ASP A C 1
ATOM 1624 O O . ASP A 1 214 ? 17.361 10.142 -51.275 1.00 39.66 214 ASP A O 1
ATOM 1628 N N . LYS A 1 215 ? 15.618 10.729 -49.974 1.00 50.28 215 LYS A N 1
ATOM 1629 C CA . LYS A 1 215 ? 15.574 9.551 -49.107 1.00 50.28 215 LYS A CA 1
ATOM 1630 C C . LYS A 1 215 ? 15.576 8.263 -49.930 1.00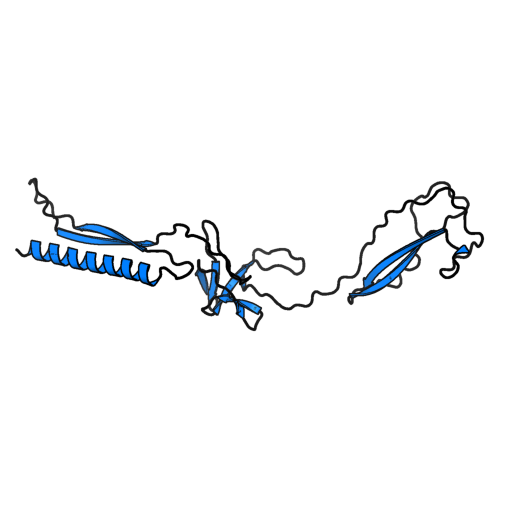 50.28 215 LYS A C 1
ATOM 1632 O O . LYS A 1 215 ? 14.516 7.921 -50.443 1.00 50.28 215 LYS A O 1
ATOM 1637 N N . THR A 1 216 ? 16.659 7.484 -49.945 1.00 39.94 216 THR A N 1
ATOM 1638 C CA . THR A 1 216 ? 16.587 6.007 -49.875 1.00 39.94 216 THR A CA 1
ATOM 1639 C C . THR A 1 216 ? 17.964 5.344 -49.744 1.00 39.94 216 THR A C 1
ATOM 1641 O O . THR A 1 216 ? 18.880 5.600 -50.513 1.00 39.94 216 THR A O 1
ATOM 1644 N N . GLU A 1 217 ? 18.043 4.466 -48.741 1.00 47.31 217 GLU A N 1
ATOM 1645 C CA . GLU A 1 217 ? 18.744 3.174 -48.747 1.00 47.31 217 GLU A CA 1
ATOM 1646 C C . GLU A 1 217 ? 20.248 3.115 -49.045 1.00 47.31 217 GLU A C 1
ATOM 1648 O O . GLU A 1 217 ? 20.682 2.858 -50.160 1.00 47.31 217 GLU A O 1
ATOM 1653 N N . LEU A 1 218 ? 21.031 3.111 -47.964 1.00 39.50 218 LEU A N 1
ATOM 1654 C CA . LEU A 1 218 ? 22.105 2.129 -47.782 1.00 39.50 218 LEU A CA 1
ATOM 1655 C C . LEU A 1 218 ? 22.079 1.640 -46.321 1.00 39.50 218 LEU A C 1
ATOM 1657 O O . LEU A 1 218 ? 22.961 1.928 -45.520 1.00 39.50 218 LEU A O 1
ATOM 1661 N N . LEU A 1 219 ? 21.025 0.905 -45.959 1.00 41.06 219 LEU A N 1
ATOM 1662 C CA . LEU A 1 219 ? 21.062 -0.017 -44.821 1.00 41.06 219 LEU A CA 1
ATOM 1663 C C . LEU A 1 219 ? 21.454 -1.385 -45.376 1.00 41.06 219 LEU A C 1
ATOM 1665 O O . LEU A 1 219 ? 20.585 -2.199 -45.662 1.00 41.06 219 LEU A O 1
ATOM 1669 N N . LYS A 1 220 ? 22.751 -1.619 -45.604 1.00 39.12 220 LYS A N 1
ATOM 1670 C CA . LYS A 1 220 ? 23.209 -2.901 -46.161 1.00 39.12 220 LYS A CA 1
ATOM 1671 C C . LYS A 1 220 ? 23.565 -3.985 -45.145 1.00 39.12 220 LYS A C 1
ATOM 1673 O O . LYS A 1 220 ? 23.893 -5.067 -45.593 1.00 39.12 220 LYS A O 1
ATOM 1678 N N . ASP A 1 221 ? 23.398 -3.764 -43.838 1.00 38.06 221 ASP A N 1
ATOM 1679 C CA . ASP A 1 221 ? 23.729 -4.793 -42.830 1.00 38.06 221 ASP A CA 1
ATOM 1680 C C . ASP A 1 221 ? 22.748 -4.898 -41.640 1.00 38.06 221 ASP A C 1
ATOM 1682 O O . ASP A 1 221 ? 23.112 -5.406 -40.583 1.00 38.06 221 ASP A O 1
ATOM 1686 N N . ILE A 1 222 ? 21.483 -4.469 -41.775 1.00 40.06 222 ILE A N 1
ATOM 1687 C CA . ILE A 1 222 ? 20.466 -4.766 -40.733 1.00 40.06 222 ILE A CA 1
ATOM 1688 C C . ILE A 1 222 ? 19.733 -6.099 -40.995 1.00 40.06 222 ILE A C 1
ATOM 1690 O O . ILE A 1 222 ? 19.225 -6.707 -40.055 1.00 40.06 222 ILE A O 1
ATOM 1694 N N . ASP A 1 223 ? 19.781 -6.640 -42.217 1.00 33.44 223 ASP A N 1
ATOM 1695 C CA . ASP A 1 223 ? 19.121 -7.915 -42.570 1.00 33.44 223 ASP A CA 1
ATOM 1696 C C . ASP A 1 223 ? 19.805 -9.175 -41.998 1.00 33.44 223 ASP A C 1
ATOM 1698 O O . ASP A 1 223 ? 19.297 -10.285 -42.157 1.00 33.44 223 ASP A O 1
ATOM 1702 N N . GLY A 1 224 ? 20.940 -9.030 -41.305 1.00 34.97 224 GLY A N 1
ATOM 1703 C CA . GLY A 1 224 ? 21.647 -10.145 -40.661 1.00 34.97 224 GLY A CA 1
ATOM 1704 C C . GLY A 1 224 ? 21.418 -10.291 -39.155 1.00 34.97 224 GLY A C 1
ATOM 1705 O O . GLY A 1 224 ? 21.731 -11.343 -38.608 1.00 34.97 224 GLY A O 1
ATOM 1706 N N . PHE A 1 225 ? 20.888 -9.265 -38.481 1.00 36.16 225 PHE A N 1
ATOM 1707 C CA . PHE A 1 225 ? 20.814 -9.221 -37.010 1.00 36.16 225 PHE A CA 1
ATOM 1708 C C . PHE A 1 225 ? 19.387 -9.247 -36.450 1.00 36.16 225 PHE A C 1
ATOM 1710 O O . PHE A 1 225 ? 19.204 -9.266 -35.235 1.00 36.16 225 PHE A O 1
ATOM 1717 N N . ILE A 1 226 ? 18.374 -9.282 -37.321 1.00 30.94 226 ILE A N 1
ATOM 1718 C CA . ILE A 1 226 ? 16.971 -9.464 -36.934 1.00 30.94 226 ILE A CA 1
ATOM 1719 C C . ILE A 1 226 ? 16.448 -10.755 -37.574 1.00 30.94 226 ILE A C 1
ATOM 1721 O O . ILE A 1 226 ? 15.651 -10.743 -38.512 1.00 30.94 226 ILE A O 1
ATOM 1725 N N . LYS A 1 227 ? 16.923 -11.888 -37.059 1.00 32.62 227 LYS A N 1
ATOM 1726 C CA . LYS A 1 227 ? 16.169 -13.142 -37.017 1.00 32.62 227 LYS A CA 1
ATOM 1727 C C . LYS A 1 227 ? 16.305 -13.750 -35.634 1.00 32.62 227 LYS A C 1
ATOM 1729 O O . LYS A 1 227 ? 17.444 -13.763 -35.126 1.00 32.62 227 LYS A O 1
#

Solvent-accessible surface area (backbone atoms only — not comparable to full-atom values): 14519 Å² total; per-residue (Å²): 115,71,67,61,52,50,24,52,53,27,42,52,53,35,50,51,54,46,50,51,44,52,49,53,38,62,76,39,66,84,44,73,55,64,60,48,58,48,75,42,74,38,74,36,84,35,81,77,61,90,91,59,98,72,76,62,69,57,28,40,39,70,68,49,77,46,72,46,82,74,87,76,88,86,78,91,74,92,53,92,53,56,48,78,84,81,78,87,79,65,48,44,27,37,53,99,88,41,85,44,78,37,58,51,33,63,40,43,74,48,96,85,25,33,38,20,34,92,87,64,32,30,36,46,39,61,41,60,51,100,83,70,49,73,44,93,53,76,40,74,40,63,59,67,90,65,78,78,76,49,68,48,66,86,81,86,86,86,89,83,89,80,71,84,84,65,72,51,45,88,45,90,65,77,42,99,87,43,76,65,30,44,76,47,73,50,76,50,77,44,35,34,69,85,51,54,81,42,83,45,72,49,73,42,67,56,66,86,90,64,95,63,94,70,92,76,85,83,77,86,71,60,87,79,73,76,124

Radius of gyration: 38.35 Å; Cα contacts (8 Å, |Δi|>4): 303; chains: 1; bounding box: 92×38×106 Å

Foldseek 3Di:
DVLVVQQVVQAVVQVVVQVVLVVVCVVCVVPQQDWRKHWDKDWQWAPDPPPDDDTDTSHMHTPDIDTHPDDDDDDDDPDPQFDADDDDDFWWWDDPNDTDTTRGRAWDQDPQQFTAHPVRTGTWDFDADLVRDTDPDIDGDGPDPDDNFDDWDDDDDDDDDDDPPDDFQPDCDDDPVDPSHFDDKDWDWTAARRGDTDIDIDTHGDDPPDPDPDDDDDPPPPVVRHD

pLDDT: mean 81.21, std 15.68, range [30.94, 96.94]

Mean predicted aligned error: 13.79 Å

Sequence (227 aa):
MFNTLFTGISGMNAMGKGLSVVGDNIANMNTVGFKSSKVSFTDILGSTIQGGEGQIGRGVQVADIYKNYAQGTFESSSNYLDLAVDGEGFFVVGDKGKKLFSRAGQFKLDREGRIVNAKGYVLQGYKSDDNGVVTQEVTDLLIAPKQKEARATTKVTFGLNLDSRQKPPVNPVFDNKDAATYNYSSQFVAYDSQGDAHQVTAYYVKNAGVENLDKTELLKDIDGFIK

Nearest PDB structures (foldseek):
  1wlg-assembly1_A  TM=9.496E-01  e=1.806E-07  Salmonella enterica subsp. enterica serovar Typhimurium
  3a69-assembly1_A-1  TM=8.538E-01  e=1.155E-07  Salmonella enterica subsp. enterica serovar Typhimurium
  7cbm-assembly1_S  TM=7.389E-01  e=2.136E-07  Salmonella enterica subsp. enterica serovar Typhimurium str. LT2
  7cgo-assembly1_N  TM=7.295E-01  e=2.824E-07  Salmonella enterica subsp. enterica serovar Typhimurium str. LT2
  7bin-assembly1_c  TM=6.064E-01  e=1.046E-03  Salmonella enterica subsp. enterica serovar Typhi